Protein AF-A0A9E6AJN6-F1 (afdb_monomer_lite)

Foldseek 3Di:
DDPPDPPQDDDDPDDDPDDPQNPSLVPVLVVLVCLLQQLDDPLQPFLCVLLLVQLQQVCCCPPPVDLDPLVSLLLVLLLLQLLLLLCLQDPHDPSRQLVVLNVVQVVPDDPDQQDKGQQCCARHLPHDCVNHSDNDSNGCCVPPRVSSCVSLQQWDAADPVRNHIHGDPLNVQSSVQLCVQCDCLVVVSSVCSVVSMDGSNNSVVNNCSHSVNDDPPGSNNVSSVCSQCVVDPDRDSSSLSSNLVVVQQVQVCVVVVDRDDPVQSLLQLLVNHPDDRDDDVSNVVSSVSSNVSSVSVLVSVVVVVLVVVLQVVLVPDDVSDDDPVVSVVVSCVVVVFDPPDDPVRRVVVQQPPDDPSNSSVVVVVVVVVCVVVVD

Sequence (375 aa):
MKDFGPGFPEWTELGQDGGLDPLGMQRPIEVIYQSLLPGISTITLRFRYYAFFVWMLEVYAKENGNTDPVAFRRFQRRCETLYALVAARGSTELGVAGIDWAHKQLSGVPENPDTIIDFSVGADPEADLGKRYLRNKGGAFGGIYATQMYEMGLITLGNDENPISVCSDRALPLANAFSKQIGHLAVLFLECVKGGKVSLADLDYLAPMKPSEVIAGSEEHSLLVETLLGRVSSASAPDLLRRSTARMLLQLIAVTNDVPNAEAVKWEWFGAGKHEAPHDPETNDVRDMWALYQACDLMRLAYENILDLSLDVLQAAEMRRMTLGALLSELVNLADAPDGVTWAEFSTGLAETAAPAASARLAVDAMVEARSCGD

Radius of gyration: 25.81 Å; chains: 1; bounding box: 68×45×70 Å

pLDDT: mean 89.08, std 9.76, range [41.31, 98.69]

Secondary structure (DSSP, 8-state):
-----TTS----S---S--S-TTS-HHHHHHHHHHHSTT--TT---TTHHHHHHHHHHHHHHHT----HHHHHHHHHHHHHHHHHHHHSSSPPTT-TTHHHHHHHHHTS-S-TTPEEE-HHHHSTTS-TTT-S-SSTTHHIIIIIHHHHHHTTSEEPP-SS--S-EE-TTTHHHHHHHHHHHTTHHHHHHHHHHHTEEEHHHHHHTGGGSTT---TTSHHHHHHHHHHTT-STT--HHHHHHHHHHHHHHHHHHHHTS---HHHHHHHHHT-SSSPPP--HHHHHHHHHHHHHHHHHHHHHHHHHHHHHHHHHHHHSGGG---HHHHHHHHHHHTTPPTT--HHHHHHHHS-SS-HHHHHHHHHHHHHHHHHHT-

Structure (mmCIF, N/CA/C/O backbone):
data_AF-A0A9E6AJN6-F1
#
_entry.id   AF-A0A9E6AJN6-F1
#
loop_
_atom_site.group_PDB
_atom_site.id
_atom_site.type_symbol
_atom_site.label_atom_id
_atom_site.label_alt_id
_atom_site.label_comp_id
_atom_site.label_asym_id
_atom_site.label_entity_id
_atom_site.label_seq_id
_atom_site.pdbx_PDB_ins_code
_atom_site.Cartn_x
_atom_site.Cartn_y
_atom_site.Cartn_z
_atom_site.occupancy
_atom_site.B_iso_or_equiv
_atom_site.auth_seq_id
_atom_site.auth_comp_id
_atom_site.auth_asym_id
_atom_site.auth_atom_id
_atom_site.pdbx_PDB_model_num
ATOM 1 N N . MET A 1 1 ? 16.009 25.863 -19.111 1.00 47.41 1 MET A N 1
ATOM 2 C CA . MET A 1 1 ? 15.529 24.508 -18.768 1.00 47.41 1 MET A CA 1
ATOM 3 C C . MET A 1 1 ? 14.017 24.611 -18.601 1.00 47.41 1 MET A C 1
ATOM 5 O O . MET A 1 1 ? 13.586 25.629 -18.072 1.00 47.41 1 MET A O 1
ATOM 9 N N . LYS A 1 2 ? 13.211 23.693 -19.153 1.00 41.31 2 LYS A N 1
ATOM 10 C CA . LYS A 1 2 ? 11.755 23.704 -18.909 1.00 41.31 2 LYS A CA 1
ATOM 11 C C . LYS A 1 2 ? 11.532 23.462 -17.415 1.00 41.31 2 LYS A C 1
ATOM 13 O O . LYS A 1 2 ? 12.151 22.558 -16.871 1.00 41.31 2 LYS A O 1
ATOM 18 N N . ASP A 1 3 ? 10.697 24.280 -16.787 1.00 54.03 3 ASP A N 1
ATOM 19 C CA . ASP A 1 3 ? 10.250 24.062 -15.414 1.00 54.03 3 ASP A CA 1
ATOM 20 C C . ASP A 1 3 ? 9.243 22.901 -15.427 1.00 54.03 3 ASP A C 1
ATOM 22 O O . ASP A 1 3 ? 8.181 23.004 -16.046 1.00 54.03 3 ASP A O 1
ATOM 26 N N . PHE A 1 4 ? 9.635 21.764 -14.850 1.00 59.50 4 PHE A N 1
ATOM 27 C CA . PHE A 1 4 ? 8.812 20.552 -14.767 1.00 59.50 4 PHE A CA 1
ATOM 28 C C . PHE A 1 4 ? 7.942 20.524 -13.500 1.00 59.50 4 PHE A C 1
ATOM 30 O O . PHE A 1 4 ? 7.180 19.579 -13.299 1.00 59.50 4 PHE A O 1
ATOM 37 N N . GLY A 1 5 ? 8.010 21.571 -12.672 1.00 61.53 5 GLY A N 1
ATOM 38 C CA . GLY A 1 5 ? 7.350 21.630 -11.378 1.00 61.53 5 GLY A CA 1
ATOM 39 C C . GLY A 1 5 ? 8.144 20.936 -10.262 1.00 61.53 5 GLY A C 1
ATOM 40 O O . GLY A 1 5 ? 9.144 20.256 -10.505 1.00 61.53 5 GLY A O 1
ATOM 41 N N . PRO A 1 6 ? 7.705 21.110 -9.004 1.00 56.66 6 PRO A N 1
ATOM 42 C CA . PRO A 1 6 ? 8.420 20.615 -7.834 1.00 56.66 6 PRO A CA 1
ATOM 43 C C . PRO A 1 6 ? 8.487 19.081 -7.799 1.00 56.66 6 PRO A C 1
ATOM 45 O O . PRO A 1 6 ? 7.484 18.395 -7.996 1.00 56.66 6 PRO A O 1
ATOM 48 N N . GLY A 1 7 ? 9.668 18.545 -7.475 1.00 57.34 7 GLY A N 1
ATOM 49 C CA . GLY A 1 7 ? 9.884 17.112 -7.248 1.00 57.34 7 GLY A CA 1
ATOM 50 C C . GLY A 1 7 ? 10.324 16.311 -8.474 1.00 57.34 7 GLY A C 1
ATOM 51 O O . GLY A 1 7 ? 10.526 15.107 -8.340 1.00 57.34 7 GLY A O 1
ATOM 52 N N . PHE A 1 8 ? 10.502 16.943 -9.638 1.00 67.50 8 PHE A N 1
ATOM 53 C CA . PHE A 1 8 ? 11.291 16.351 -10.718 1.00 67.50 8 PHE A CA 1
ATOM 54 C C . PHE A 1 8 ? 12.788 16.517 -10.423 1.00 67.50 8 PHE A C 1
ATOM 56 O O . PHE A 1 8 ? 13.174 17.497 -9.785 1.00 67.50 8 PHE A O 1
ATOM 63 N N . PRO A 1 9 ? 13.630 15.560 -10.841 1.00 66.69 9 PRO A N 1
ATOM 64 C CA . PRO A 1 9 ? 15.051 15.626 -10.556 1.00 66.69 9 PRO A CA 1
ATOM 65 C C . PRO A 1 9 ? 15.676 16.830 -11.251 1.00 66.69 9 PRO A C 1
ATOM 67 O O . PRO A 1 9 ? 15.524 17.031 -12.457 1.00 66.69 9 PRO A O 1
ATOM 70 N N . GLU A 1 10 ? 16.409 17.607 -10.465 1.00 66.19 10 GLU A N 1
ATOM 71 C CA . GLU A 1 10 ? 17.250 18.687 -10.948 1.00 66.19 10 GLU A CA 1
ATOM 72 C C . GLU A 1 10 ? 18.706 18.262 -10.797 1.00 66.19 10 GLU A C 1
ATOM 74 O O . GLU A 1 10 ? 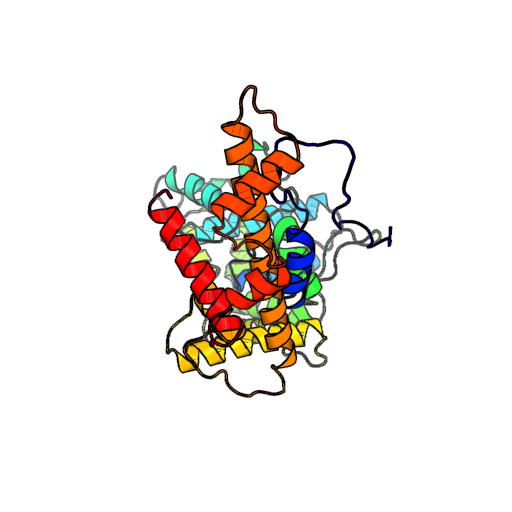19.152 17.867 -9.718 1.00 66.19 10 GLU A O 1
ATOM 79 N N . TRP A 1 11 ? 19.457 18.344 -11.892 1.00 64.69 11 TRP A N 1
ATOM 80 C CA . TRP A 1 11 ? 20.897 18.148 -11.848 1.00 64.69 11 TRP A CA 1
ATOM 81 C C . TRP A 1 11 ? 21.521 19.335 -11.118 1.00 64.69 11 TRP A C 1
ATOM 83 O O . TRP A 1 11 ? 21.415 20.473 -11.576 1.00 64.69 11 TRP A O 1
ATOM 93 N N . THR A 1 12 ? 22.154 19.071 -9.975 1.00 65.06 12 THR A N 1
ATOM 94 C CA . THR A 1 12 ? 22.849 20.098 -9.192 1.00 65.06 12 THR A CA 1
ATOM 95 C C . THR A 1 12 ? 24.361 19.956 -9.340 1.00 65.06 12 THR A C 1
ATOM 97 O O . THR A 1 12 ? 24.867 18.880 -9.648 1.00 65.06 12 THR A O 1
ATOM 100 N N . GLU A 1 13 ? 25.097 21.040 -9.099 1.00 61.94 13 GLU A N 1
ATOM 101 C CA . GLU A 1 13 ? 26.568 21.032 -9.124 1.00 61.94 13 GLU A CA 1
ATOM 102 C C . GLU A 1 13 ? 27.189 20.286 -7.925 1.00 61.94 13 GLU A C 1
ATOM 104 O O . GLU A 1 13 ? 28.393 20.034 -7.906 1.00 61.94 13 GLU A O 1
ATOM 109 N N . LEU A 1 14 ? 26.384 19.935 -6.915 1.00 58.53 14 LEU A N 1
ATOM 110 C CA . LEU A 1 14 ? 26.817 19.227 -5.715 1.00 58.53 14 LEU A CA 1
ATOM 111 C C . LEU A 1 14 ? 26.439 17.745 -5.822 1.00 58.53 14 LEU A C 1
ATOM 113 O O . LEU A 1 14 ? 25.265 17.385 -5.770 1.00 58.53 14 LEU A O 1
ATOM 117 N N . GLY A 1 15 ? 27.448 16.885 -5.947 1.00 58.91 15 GLY A N 1
ATOM 118 C CA . GLY A 1 15 ? 27.273 15.435 -5.882 1.00 58.91 15 GLY A CA 1
ATOM 119 C C . GLY A 1 15 ? 27.111 14.929 -4.445 1.00 58.91 15 GLY A C 1
ATOM 120 O O . GLY A 1 15 ? 27.609 15.539 -3.496 1.00 58.91 15 GLY A O 1
ATOM 121 N N . GLN A 1 16 ? 26.434 13.793 -4.291 1.00 60.66 16 GLN A N 1
ATOM 122 C CA . GLN A 1 16 ? 26.449 12.987 -3.070 1.00 60.66 16 GLN A CA 1
ATOM 123 C C . GLN A 1 16 ? 26.828 11.550 -3.432 1.00 60.66 16 GLN A C 1
ATOM 125 O O . GLN A 1 16 ? 26.335 11.018 -4.423 1.00 60.66 16 GLN A O 1
ATOM 130 N N . ASP A 1 17 ? 27.658 10.911 -2.607 1.00 58.03 17 ASP A N 1
ATOM 131 C CA . ASP A 1 17 ? 28.158 9.542 -2.827 1.00 58.03 17 ASP A CA 1
ATOM 132 C C . ASP A 1 17 ? 27.111 8.460 -2.468 1.00 58.03 17 ASP A C 1
ATOM 134 O O . ASP A 1 17 ? 27.448 7.341 -2.082 1.00 58.03 17 ASP A O 1
ATOM 138 N N . GLY A 1 18 ? 25.821 8.797 -2.533 1.00 60.53 18 GLY A N 1
ATOM 139 C CA . GLY A 1 18 ? 24.717 7.910 -2.186 1.00 60.53 18 GLY A CA 1
ATOM 140 C C . GLY A 1 18 ? 23.362 8.458 -2.629 1.00 60.53 18 GLY A C 1
ATOM 141 O O . GLY A 1 18 ? 23.182 9.659 -2.806 1.00 60.53 18 GLY A O 1
ATOM 142 N N . GLY A 1 19 ? 22.396 7.560 -2.803 1.00 65.12 19 GLY A N 1
ATOM 143 C CA . GLY A 1 19 ? 21.048 7.879 -3.268 1.00 65.12 19 GLY A CA 1
ATOM 144 C C . GLY A 1 19 ? 20.368 6.639 -3.842 1.00 65.12 19 GLY A C 1
ATOM 145 O O . GLY A 1 19 ? 21.045 5.701 -4.247 1.00 65.12 19 GLY A O 1
ATOM 146 N N . LEU A 1 20 ? 19.033 6.615 -3.838 1.00 69.88 20 LEU A N 1
ATOM 147 C CA . LEU A 1 20 ? 18.251 5.509 -4.414 1.00 69.88 20 LEU A CA 1
ATOM 148 C C . LEU A 1 20 ? 17.995 5.676 -5.923 1.00 69.88 20 LEU A C 1
ATOM 150 O O . LEU A 1 20 ? 17.626 4.708 -6.570 1.00 69.88 20 LEU A O 1
ATOM 154 N N . ASP A 1 21 ? 18.200 6.880 -6.468 1.00 80.12 21 ASP A N 1
ATOM 155 C CA . ASP A 1 21 ? 17.922 7.230 -7.869 1.00 80.12 21 ASP A CA 1
ATOM 156 C C . ASP A 1 21 ? 19.064 8.102 -8.436 1.00 80.12 21 ASP A C 1
ATOM 158 O O . ASP A 1 21 ? 18.909 9.319 -8.568 1.00 80.12 21 ASP A O 1
ATOM 162 N N . PRO A 1 22 ? 20.249 7.518 -8.708 1.00 78.50 22 PRO A N 1
ATOM 163 C CA . PRO A 1 22 ? 21.450 8.269 -9.097 1.00 78.50 22 PRO A CA 1
ATOM 164 C C . PRO A 1 22 ? 21.305 9.006 -10.437 1.00 78.50 22 PRO A C 1
ATOM 166 O O . PRO A 1 22 ? 22.063 9.934 -10.712 1.00 78.50 22 PRO A O 1
ATOM 169 N N . LEU A 1 23 ? 20.334 8.608 -11.264 1.00 84.88 23 LEU A N 1
ATOM 170 C CA . LEU A 1 23 ? 20.065 9.198 -12.575 1.00 84.88 23 LEU A CA 1
ATOM 171 C C . LEU A 1 23 ? 18.807 10.075 -12.610 1.00 84.88 23 LEU A C 1
ATOM 173 O O . LEU A 1 23 ? 18.502 10.658 -13.652 1.00 84.88 23 LEU A O 1
ATOM 177 N N . GLY A 1 24 ? 18.056 10.168 -11.509 1.00 84.19 24 GLY A N 1
ATOM 178 C CA . GLY A 1 24 ? 16.786 10.894 -11.488 1.00 84.19 24 GLY A CA 1
ATOM 179 C C . GLY A 1 24 ? 15.724 10.284 -12.417 1.00 84.19 24 GLY A C 1
ATOM 180 O O . GLY A 1 24 ? 14.886 10.992 -12.974 1.00 84.19 24 GLY A O 1
ATOM 181 N N . MET A 1 25 ? 15.773 8.981 -12.675 1.00 87.88 25 MET A N 1
ATOM 182 C CA . MET A 1 25 ? 14.863 8.323 -13.615 1.00 87.88 25 MET A CA 1
ATOM 183 C C . MET A 1 25 ? 13.674 7.673 -12.917 1.00 87.88 25 MET A C 1
ATOM 185 O O . MET A 1 25 ? 12.637 7.464 -13.548 1.00 87.88 25 MET A O 1
ATOM 189 N N . GLN A 1 26 ? 13.786 7.376 -11.622 1.00 86.50 26 GLN A N 1
ATOM 190 C CA . GLN A 1 26 ? 12.749 6.672 -10.881 1.00 86.50 26 GLN A CA 1
ATOM 191 C C . GLN A 1 26 ? 11.489 7.530 -10.754 1.00 86.50 26 GLN A C 1
ATOM 193 O O . GLN A 1 26 ? 10.394 7.061 -11.056 1.00 86.50 26 GLN A O 1
ATOM 198 N N . ARG A 1 27 ? 11.607 8.807 -10.375 1.00 84.25 27 ARG A N 1
ATOM 199 C CA . ARG A 1 27 ? 10.424 9.624 -10.054 1.00 84.25 27 ARG A CA 1
ATOM 200 C C . ARG A 1 27 ? 9.410 9.769 -11.206 1.00 84.25 27 ARG A C 1
ATOM 202 O O . ARG A 1 27 ? 8.220 9.570 -10.946 1.00 84.25 27 ARG A O 1
ATOM 209 N N . PRO A 1 28 ? 9.807 10.064 -12.461 1.00 85.38 28 PRO A N 1
ATOM 210 C CA . PRO A 1 28 ? 8.874 10.069 -13.591 1.00 85.38 28 PRO A CA 1
ATOM 211 C C . PRO A 1 28 ? 8.174 8.719 -13.809 1.00 85.38 28 PRO A C 1
ATOM 213 O O . PRO A 1 28 ? 6.985 8.691 -14.118 1.00 85.38 28 PRO A O 1
ATOM 216 N N . ILE A 1 29 ? 8.881 7.604 -13.598 1.00 90.06 29 ILE A N 1
ATOM 217 C CA . ILE A 1 29 ? 8.326 6.243 -13.695 1.00 90.06 29 ILE A CA 1
ATOM 218 C C . ILE A 1 29 ? 7.296 6.007 -12.588 1.00 90.06 29 ILE A C 1
ATOM 220 O O . ILE A 1 29 ? 6.235 5.426 -12.830 1.00 90.06 29 ILE A O 1
ATOM 224 N N . GLU A 1 30 ? 7.575 6.496 -11.377 1.00 86.56 30 GLU A N 1
ATOM 225 C CA . GLU A 1 30 ? 6.653 6.370 -10.253 1.00 86.56 30 GLU A CA 1
ATOM 226 C C . GLU A 1 30 ? 5.323 7.080 -10.498 1.00 86.56 30 GLU A C 1
ATOM 228 O O . GLU A 1 30 ? 4.267 6.548 -10.158 1.00 86.56 30 GLU A O 1
ATOM 233 N N . VAL A 1 31 ? 5.365 8.257 -11.126 1.00 86.75 31 VAL A N 1
ATOM 234 C CA . VAL A 1 31 ? 4.159 9.017 -11.483 1.00 86.75 31 VAL A CA 1
ATOM 235 C C . VAL A 1 31 ? 3.246 8.202 -12.405 1.00 86.75 31 VAL A C 1
ATOM 237 O O . VAL A 1 31 ? 2.027 8.235 -12.232 1.00 86.75 31 VAL A O 1
ATOM 240 N N . ILE A 1 32 ? 3.813 7.422 -13.335 1.00 89.38 32 ILE A N 1
ATOM 241 C CA . ILE A 1 32 ? 3.025 6.579 -14.243 1.00 89.38 32 ILE A CA 1
ATOM 242 C C . ILE A 1 32 ? 2.273 5.505 -13.450 1.00 89.38 32 ILE A C 1
ATOM 244 O O . ILE A 1 32 ? 1.046 5.446 -13.541 1.00 89.38 32 ILE A O 1
ATOM 248 N N . TYR A 1 33 ? 2.948 4.690 -12.627 1.00 86.31 33 TYR A N 1
ATOM 249 C CA . TYR A 1 33 ? 2.236 3.625 -11.903 1.00 86.31 33 TYR A CA 1
ATOM 250 C C . TYR A 1 33 ? 1.258 4.186 -10.858 1.00 86.31 33 TYR A C 1
ATOM 252 O O . TYR A 1 33 ? 0.178 3.623 -10.673 1.00 86.31 33 TYR A O 1
ATOM 260 N N . GLN A 1 34 ? 1.594 5.304 -10.198 1.00 86.31 34 GLN A N 1
ATOM 261 C CA . GLN A 1 34 ? 0.704 5.952 -9.224 1.00 86.31 34 GLN A CA 1
ATOM 262 C C . GLN A 1 34 ? -0.592 6.432 -9.884 1.00 86.31 34 GLN A C 1
ATOM 264 O O . GLN A 1 34 ? -1.651 6.369 -9.264 1.00 86.31 34 GLN A O 1
ATOM 269 N N . SER A 1 35 ? -0.532 6.843 -11.156 1.00 88.19 35 SER A N 1
ATOM 270 C CA . SER A 1 35 ? -1.724 7.206 -11.929 1.00 88.19 35 SER A CA 1
ATOM 271 C C . SER A 1 35 ? -2.601 6.004 -12.306 1.00 88.19 35 SER A C 1
ATOM 273 O O . SER A 1 35 ? -3.808 6.161 -12.464 1.00 88.19 35 SER A O 1
ATOM 275 N N . LEU A 1 36 ? -2.021 4.803 -12.421 1.00 90.19 36 LEU A N 1
ATOM 276 C CA . LEU A 1 36 ? -2.713 3.582 -12.859 1.00 90.19 36 LEU A CA 1
ATOM 277 C C . LEU A 1 36 ? -3.467 2.867 -11.737 1.00 90.19 36 LEU A C 1
ATOM 279 O O . LEU A 1 36 ? -4.508 2.247 -11.975 1.00 90.19 36 LEU A O 1
ATOM 283 N N . LEU A 1 37 ? -2.948 2.956 -10.514 1.00 88.81 37 LEU A N 1
ATOM 284 C CA . LEU A 1 37 ? -3.531 2.350 -9.316 1.00 88.81 37 LEU A CA 1
ATOM 285 C C . LEU A 1 37 ? -3.744 3.388 -8.202 1.00 88.81 37 LEU A C 1
ATOM 287 O O . LEU A 1 37 ? -3.262 3.201 -7.084 1.00 88.81 37 LEU A O 1
ATOM 291 N N . PRO A 1 38 ? -4.484 4.479 -8.468 1.00 86.88 38 PRO A N 1
ATOM 292 C CA . PRO A 1 38 ? -4.725 5.509 -7.471 1.00 86.88 38 PRO A CA 1
ATOM 293 C C . PRO A 1 38 ? -5.439 4.905 -6.264 1.00 86.88 38 PRO A C 1
ATOM 295 O O . PRO A 1 38 ? -6.429 4.176 -6.389 1.00 86.88 38 PRO A O 1
ATOM 298 N N . GLY A 1 39 ? -4.901 5.187 -5.081 1.00 88.62 39 GLY A N 1
ATOM 299 C CA . GLY A 1 39 ? -5.404 4.629 -3.837 1.00 88.62 39 GLY A CA 1
ATOM 300 C C . GLY A 1 39 ? -4.832 3.275 -3.441 1.00 88.62 39 GLY A C 1
ATOM 301 O O . GLY A 1 39 ? -5.248 2.742 -2.416 1.00 88.62 39 GLY A O 1
ATOM 302 N N . ILE A 1 40 ? -3.901 2.707 -4.207 1.00 89.88 40 ILE A N 1
ATOM 303 C CA . ILE A 1 40 ? -3.171 1.488 -3.852 1.00 89.88 40 ILE A CA 1
ATOM 304 C C . ILE A 1 40 ? -1.678 1.771 -3.999 1.00 89.88 40 ILE A C 1
ATOM 306 O O . ILE A 1 40 ? -1.209 2.250 -5.025 1.00 89.88 40 ILE A O 1
ATOM 310 N N . SER A 1 41 ? -0.909 1.440 -2.968 1.00 86.69 41 SER A N 1
ATOM 311 C CA . SER A 1 41 ? 0.548 1.556 -2.970 1.00 86.69 41 SER A CA 1
ATOM 312 C C . SER A 1 41 ? 1.206 0.225 -2.617 1.00 86.69 41 SER A C 1
ATOM 314 O O . SER A 1 41 ? 0.555 -0.720 -2.169 1.00 86.69 41 SER A O 1
ATOM 316 N N . THR A 1 42 ? 2.529 0.168 -2.743 1.00 83.81 42 THR A N 1
ATOM 317 C CA . THR A 1 42 ? 3.338 -1.002 -2.366 1.00 83.81 42 THR A CA 1
ATOM 318 C C . THR A 1 42 ? 3.281 -1.337 -0.872 1.00 83.81 42 THR A C 1
ATOM 320 O O . THR A 1 42 ? 3.689 -2.424 -0.474 1.00 83.81 42 THR A O 1
ATOM 323 N N . ILE A 1 43 ? 2.763 -0.429 -0.039 1.00 85.25 43 ILE A N 1
ATOM 324 C CA . ILE A 1 43 ? 2.691 -0.571 1.421 1.00 85.25 43 ILE A CA 1
ATOM 325 C C . ILE A 1 43 ? 1.251 -0.627 1.967 1.00 85.25 43 ILE A C 1
ATOM 327 O O . ILE A 1 43 ? 1.056 -0.815 3.169 1.00 85.25 43 ILE A O 1
ATOM 331 N N . THR A 1 44 ? 0.222 -0.555 1.112 1.00 88.31 44 THR A N 1
ATOM 332 C CA . THR A 1 44 ? -1.187 -0.806 1.487 1.00 88.31 44 THR A CA 1
ATOM 333 C C . THR A 1 44 ? -1.526 -2.293 1.361 1.00 88.31 44 THR A C 1
ATOM 335 O O . THR A 1 44 ? -2.272 -2.713 0.480 1.00 88.31 44 THR A O 1
ATOM 338 N N . LEU A 1 45 ? -0.929 -3.114 2.226 1.00 89.19 45 LEU A N 1
ATOM 339 C CA . LEU A 1 45 ? -0.893 -4.574 2.064 1.00 89.19 45 LEU A CA 1
ATOM 340 C C . LEU A 1 45 ? -2.170 -5.319 2.486 1.00 89.19 45 LEU A C 1
ATOM 342 O O . LEU A 1 45 ? -2.293 -6.511 2.209 1.00 89.19 45 LEU A O 1
ATOM 346 N N . ARG A 1 46 ? -3.116 -4.668 3.178 1.00 92.50 46 ARG A N 1
ATOM 347 C CA . ARG A 1 46 ? -4.348 -5.326 3.644 1.00 92.50 46 ARG A CA 1
ATOM 348 C C . ARG A 1 46 ? -5.578 -4.547 3.230 1.00 92.50 46 ARG A C 1
ATOM 350 O O . ARG A 1 46 ? -5.806 -3.423 3.658 1.00 92.50 46 ARG A O 1
ATOM 357 N N . PHE A 1 47 ? -6.420 -5.205 2.450 1.00 90.62 47 PHE A N 1
ATOM 358 C CA . PHE A 1 47 ? -7.597 -4.583 1.870 1.00 90.62 47 PHE A CA 1
ATOM 359 C C . PHE A 1 47 ? -8.680 -4.229 2.904 1.00 90.62 47 PHE A C 1
ATOM 361 O O . PHE A 1 47 ? -9.355 -3.211 2.785 1.00 90.62 47 PHE A O 1
ATOM 368 N N . ARG A 1 48 ? -8.790 -4.997 3.992 1.00 96.50 48 ARG A N 1
ATOM 369 C CA . ARG A 1 48 ? -9.742 -4.699 5.071 1.00 96.50 48 ARG A CA 1
ATOM 370 C C . ARG A 1 48 ? -9.437 -3.389 5.817 1.00 96.50 48 ARG A C 1
ATOM 372 O O . ARG A 1 48 ? -10.336 -2.828 6.438 1.00 96.50 48 ARG A O 1
ATOM 379 N N . TYR A 1 49 ? -8.218 -2.841 5.709 1.00 96.44 49 TYR A N 1
ATOM 380 C CA . TYR A 1 49 ? -7.896 -1.540 6.312 1.00 96.44 49 TYR A CA 1
ATOM 381 C C . TYR A 1 49 ? -8.746 -0.399 5.761 1.00 96.44 49 TYR A C 1
ATOM 383 O O . TYR A 1 49 ? -9.064 0.516 6.516 1.00 96.44 49 TYR A O 1
ATOM 391 N N . TYR A 1 50 ? -9.155 -0.450 4.488 1.00 96.81 50 TYR A N 1
ATOM 392 C CA . TYR A 1 50 ? -10.041 0.577 3.939 1.00 96.81 50 TYR A CA 1
ATOM 393 C C . TYR A 1 50 ? -11.374 0.615 4.692 1.00 96.81 50 TYR A C 1
ATOM 395 O O . TYR A 1 50 ? -11.871 1.704 4.946 1.00 96.81 50 TYR A O 1
ATOM 403 N N . ALA A 1 51 ? -11.903 -0.540 5.115 1.00 98.00 51 ALA A N 1
ATOM 404 C CA . ALA A 1 51 ? -13.108 -0.631 5.939 1.00 98.00 51 ALA A CA 1
ATOM 405 C C . ALA A 1 51 ? -12.848 -0.223 7.399 1.00 98.00 51 ALA A C 1
ATOM 407 O O . ALA A 1 51 ? -13.588 0.582 7.964 1.00 98.00 51 ALA A O 1
ATOM 408 N N . PHE A 1 52 ? -11.759 -0.721 7.992 1.00 98.38 52 PHE A N 1
ATOM 409 C CA . PHE A 1 52 ? -11.387 -0.403 9.371 1.00 98.38 52 PHE A CA 1
ATOM 410 C C . PHE A 1 52 ? -11.158 1.098 9.589 1.00 98.38 52 PHE A C 1
ATOM 412 O O . PHE A 1 52 ? -11.668 1.658 10.556 1.00 98.38 52 PHE A O 1
ATOM 419 N N . PHE A 1 53 ? -10.422 1.773 8.699 1.00 98.31 53 PHE A N 1
ATOM 420 C CA . PHE A 1 53 ? -10.123 3.195 8.869 1.00 98.31 53 PHE A CA 1
ATOM 421 C C . PHE A 1 53 ? -11.352 4.079 8.671 1.00 98.31 53 PHE A C 1
ATOM 423 O O . PHE A 1 53 ? -11.525 5.013 9.448 1.00 98.31 53 PHE A O 1
ATOM 430 N N . VAL A 1 54 ? -12.235 3.789 7.704 1.00 98.38 54 VAL A N 1
ATOM 431 C CA . VAL A 1 54 ? -13.485 4.564 7.585 1.00 98.38 54 VAL A CA 1
ATOM 432 C C . VAL A 1 54 ? -14.394 4.338 8.792 1.00 98.38 54 VAL A C 1
ATOM 434 O O . VAL A 1 54 ? -14.967 5.291 9.304 1.00 98.38 54 VAL A O 1
ATOM 437 N N . TRP A 1 55 ? -14.464 3.112 9.321 1.00 98.50 55 TRP A N 1
ATOM 438 C CA . TRP A 1 55 ? -15.188 2.836 10.561 1.00 98.50 55 TRP A CA 1
ATOM 439 C C . TRP A 1 55 ? -14.594 3.592 11.759 1.00 98.50 55 TRP A C 1
ATOM 441 O O . TRP A 1 55 ? -15.327 4.239 12.500 1.00 98.50 55 TRP A O 1
ATOM 451 N N . MET A 1 56 ? -13.268 3.573 11.918 1.00 98.00 56 MET A N 1
ATOM 452 C CA . MET A 1 56 ? -12.560 4.291 12.981 1.00 98.00 56 MET A CA 1
ATOM 453 C C . MET A 1 56 ? -12.842 5.801 12.933 1.00 98.00 56 MET A C 1
ATOM 455 O O . MET A 1 56 ? -13.123 6.403 13.970 1.00 98.00 56 MET A O 1
ATOM 459 N N . LEU A 1 57 ? -12.763 6.414 11.747 1.00 97.75 57 LEU A N 1
ATOM 460 C CA . LEU A 1 57 ? -13.057 7.838 11.559 1.00 97.75 57 LEU A CA 1
ATOM 461 C C . LEU A 1 57 ? -14.517 8.158 11.898 1.00 97.75 57 LEU A C 1
ATOM 463 O O . LEU A 1 57 ? -14.783 9.124 12.611 1.00 97.75 57 LEU A O 1
ATOM 467 N N . GLU A 1 58 ? -15.448 7.325 11.434 1.00 97.25 58 GLU A N 1
ATOM 468 C CA . GLU A 1 58 ? -16.882 7.508 11.656 1.00 97.25 58 GLU A CA 1
ATOM 469 C C . GLU A 1 58 ? -17.269 7.379 13.136 1.00 97.25 58 GLU A C 1
ATOM 471 O O . GLU A 1 58 ? -18.058 8.174 13.650 1.00 97.25 58 GLU A O 1
ATOM 476 N N . VAL A 1 59 ? -16.687 6.411 13.852 1.00 95.56 59 VAL A N 1
ATOM 477 C CA . VAL A 1 59 ? -16.876 6.271 15.304 1.00 95.56 59 VAL A CA 1
ATOM 478 C C . VAL A 1 59 ? -16.352 7.506 16.031 1.00 95.56 59 VAL A C 1
ATOM 480 O O . VAL A 1 59 ? -17.061 8.068 16.863 1.00 95.56 59 VAL A O 1
ATOM 483 N N . TYR A 1 60 ? -15.149 7.977 15.693 1.00 95.44 60 TYR A N 1
ATOM 484 C CA . TYR A 1 60 ? -14.577 9.161 16.334 1.00 95.44 60 TYR A CA 1
ATOM 485 C C . TYR A 1 60 ? -15.435 10.414 16.116 1.00 95.44 60 TYR A C 1
ATOM 487 O O . TYR A 1 60 ? -15.684 11.176 17.056 1.00 95.44 60 TYR A O 1
ATOM 495 N N . ALA A 1 61 ? -15.926 10.608 14.889 1.00 93.31 61 ALA A N 1
ATOM 496 C CA . ALA A 1 61 ? -16.803 11.720 14.544 1.00 93.31 61 ALA A CA 1
ATOM 497 C C . ALA A 1 61 ? -18.115 11.693 15.351 1.00 93.31 61 ALA A C 1
ATOM 499 O O . ALA A 1 61 ? -18.561 12.741 15.816 1.00 93.31 61 ALA A O 1
ATOM 500 N N . LYS A 1 62 ? -18.700 10.506 15.565 1.00 89.75 62 LYS A N 1
ATOM 501 C CA . LYS A 1 62 ? -19.956 10.326 16.315 1.00 89.75 62 LYS A CA 1
ATOM 502 C C . LYS A 1 62 ? -19.799 10.406 17.834 1.00 89.75 62 LYS A C 1
ATOM 504 O O . LYS A 1 62 ? -20.650 10.999 18.490 1.00 89.75 62 LYS A O 1
ATOM 509 N N . GLU A 1 63 ? -18.765 9.784 18.400 1.00 83.50 63 GLU A N 1
ATOM 510 C CA . GLU A 1 63 ? -18.621 9.634 19.857 1.00 83.50 63 GLU A CA 1
ATOM 511 C C . GLU A 1 63 ? -17.888 10.803 20.518 1.00 83.50 63 GLU A C 1
ATOM 513 O O . GLU A 1 63 ? -18.231 11.201 21.632 1.00 83.50 63 GLU A O 1
ATOM 518 N N . ASN A 1 64 ? -16.878 11.361 19.847 1.00 73.88 64 ASN A N 1
ATOM 519 C CA . ASN A 1 64 ? -16.057 12.425 20.411 1.00 73.88 64 ASN A CA 1
ATOM 520 C C . ASN A 1 64 ? -16.430 13.794 19.849 1.00 73.88 64 ASN A C 1
ATOM 522 O O . ASN A 1 64 ? -16.409 14.765 20.606 1.00 73.88 64 ASN A O 1
ATOM 526 N N . GLY A 1 65 ? -16.681 13.889 18.534 1.00 71.06 65 GLY A N 1
ATOM 527 C CA . GLY A 1 65 ? -16.922 15.157 17.825 1.00 71.06 65 GLY A CA 1
ATOM 528 C C . GLY A 1 65 ? -15.811 16.205 18.005 1.00 71.06 65 GLY A C 1
ATOM 529 O O . GLY A 1 65 ? -15.989 17.371 17.665 1.00 71.06 65 GLY A O 1
ATOM 530 N N . ASN A 1 66 ? -14.677 15.805 18.588 1.00 83.38 66 ASN A N 1
ATOM 531 C CA . ASN A 1 66 ? -13.588 16.681 18.982 1.00 83.38 66 ASN A CA 1
ATOM 532 C C . ASN A 1 66 ? -12.629 16.829 17.805 1.00 83.38 66 ASN A C 1
ATOM 534 O O . ASN A 1 66 ? -12.082 15.841 17.329 1.00 83.38 66 ASN A O 1
ATOM 538 N N . THR A 1 67 ? -12.391 18.055 17.361 1.00 87.94 67 THR A N 1
ATOM 539 C CA . THR A 1 67 ? -11.474 18.344 16.256 1.00 87.94 67 THR A CA 1
ATOM 540 C C . THR A 1 67 ? -10.023 18.536 16.711 1.00 87.94 67 THR A C 1
ATOM 542 O O . THR A 1 67 ? -9.173 18.859 15.889 1.00 87.94 67 THR A O 1
ATOM 545 N N . ASP A 1 68 ? -9.698 18.311 17.992 1.00 91.44 68 ASP A N 1
ATOM 546 C CA . ASP A 1 68 ? -8.323 18.347 18.504 1.00 91.44 68 ASP A CA 1
ATOM 547 C C . ASP A 1 68 ? -7.448 17.240 17.872 1.00 91.44 68 ASP A C 1
ATOM 549 O O . ASP A 1 68 ? -7.640 16.046 18.150 1.00 91.44 68 ASP A O 1
ATOM 553 N N . PRO A 1 69 ? -6.402 17.603 17.100 1.00 91.06 69 PRO A N 1
ATOM 554 C CA . PRO A 1 69 ? -5.498 16.638 16.483 1.00 91.06 69 PRO A CA 1
ATOM 555 C C . PRO A 1 69 ? -4.756 15.748 17.483 1.00 91.06 69 PRO A C 1
ATOM 557 O O . PRO A 1 69 ? -4.350 14.640 17.129 1.00 91.06 69 PRO A O 1
ATOM 560 N N . VAL A 1 70 ? -4.504 16.215 18.711 1.00 91.88 70 VAL A N 1
ATOM 561 C CA . VAL A 1 70 ? -3.809 15.417 19.734 1.00 91.88 70 VAL A CA 1
ATOM 562 C C . VAL A 1 70 ? -4.727 14.313 20.250 1.00 91.88 70 VAL A C 1
ATOM 564 O O . VAL A 1 70 ? -4.311 13.149 20.292 1.00 91.88 70 VAL A O 1
ATOM 567 N N . ALA A 1 71 ? -5.971 14.654 20.595 1.00 93.12 71 ALA A N 1
ATOM 568 C CA . ALA A 1 71 ? -6.988 13.688 20.990 1.00 93.12 71 ALA A CA 1
ATOM 569 C C . ALA A 1 71 ? -7.251 12.654 19.886 1.00 93.12 71 ALA A C 1
ATOM 571 O O . ALA A 1 71 ? -7.249 11.452 20.169 1.00 93.12 71 ALA A O 1
ATOM 572 N N . PHE A 1 72 ? -7.398 13.098 18.632 1.00 94.44 72 PHE A N 1
ATOM 573 C CA . PHE A 1 72 ? -7.598 12.201 17.493 1.00 94.44 72 PHE A CA 1
ATOM 574 C C . PHE A 1 72 ? -6.422 11.243 17.311 1.00 94.44 72 PHE A C 1
ATOM 576 O O . PHE A 1 72 ? -6.622 10.031 17.263 1.00 94.44 72 PHE A O 1
ATOM 583 N N . ARG A 1 73 ? -5.181 11.752 17.301 1.00 93.88 73 ARG A N 1
ATOM 584 C CA . ARG A 1 73 ? -3.986 10.899 17.181 1.00 93.88 73 ARG A CA 1
ATOM 585 C C . ARG A 1 73 ? -3.897 9.866 18.296 1.00 93.88 73 ARG A C 1
ATOM 587 O O . ARG A 1 73 ? -3.487 8.741 18.039 1.00 93.88 73 ARG A O 1
ATOM 594 N N . ARG A 1 74 ? -4.262 10.212 19.534 1.00 95.19 74 ARG A N 1
ATOM 595 C CA . ARG A 1 74 ? -4.276 9.233 20.630 1.00 95.19 74 ARG A CA 1
ATOM 596 C C . ARG A 1 74 ? -5.278 8.113 20.356 1.00 95.19 74 ARG A C 1
ATOM 598 O O . ARG A 1 74 ? -4.909 6.949 20.469 1.00 95.19 74 ARG A O 1
ATOM 605 N N . PHE A 1 75 ? -6.506 8.459 19.977 1.00 96.44 75 PHE A N 1
ATOM 606 C CA . PHE A 1 75 ? -7.537 7.483 19.623 1.00 96.44 75 PHE A CA 1
ATOM 607 C C . PHE A 1 75 ? -7.095 6.594 18.451 1.00 96.44 75 PHE A C 1
ATOM 609 O O . PHE A 1 75 ? -7.008 5.378 18.599 1.00 96.44 75 PHE A O 1
ATOM 616 N N . GLN A 1 76 ? -6.710 7.203 17.329 1.00 96.69 76 GLN A N 1
ATOM 617 C CA . GLN A 1 76 ? -6.302 6.513 16.106 1.00 96.69 76 GLN A CA 1
ATOM 618 C C . GLN A 1 76 ? -5.125 5.556 16.343 1.00 96.69 76 GLN A C 1
ATOM 620 O O . GLN A 1 76 ? -5.185 4.390 15.956 1.00 96.69 76 GLN A O 1
ATOM 625 N N . ARG A 1 77 ? -4.075 5.997 17.046 1.00 97.00 77 ARG A N 1
ATOM 626 C CA . ARG A 1 77 ? -2.915 5.142 17.346 1.00 97.00 77 ARG A CA 1
ATOM 627 C C . ARG A 1 77 ? -3.258 3.971 18.259 1.00 97.00 77 ARG A C 1
ATOM 629 O O . ARG A 1 77 ? -2.674 2.897 18.114 1.00 97.00 77 ARG A O 1
ATOM 636 N N . ARG A 1 78 ? -4.194 4.152 19.193 1.00 97.75 78 ARG A N 1
ATOM 637 C CA . ARG A 1 78 ? -4.678 3.067 20.054 1.00 97.75 78 ARG A CA 1
ATOM 638 C C . ARG A 1 78 ? -5.513 2.061 19.272 1.00 97.75 78 ARG A C 1
ATOM 640 O O . ARG A 1 78 ? -5.291 0.868 19.451 1.00 97.75 78 ARG A O 1
ATOM 647 N N . CYS A 1 79 ? -6.379 2.522 18.369 1.00 98.12 79 CYS A N 1
ATOM 648 C CA . CYS A 1 79 ? -7.102 1.655 17.438 1.00 98.12 79 CYS A CA 1
ATOM 649 C C . CYS A 1 79 ? -6.129 0.813 16.602 1.00 98.12 79 CYS A C 1
ATOM 651 O O . CYS A 1 79 ? -6.257 -0.405 16.561 1.00 98.12 79 CYS A O 1
ATOM 653 N N . GLU A 1 80 ? -5.113 1.430 15.993 1.00 97.94 80 GLU A N 1
ATOM 654 C CA . GLU A 1 80 ? -4.110 0.706 15.198 1.00 97.94 80 GLU A CA 1
ATOM 655 C C . GLU A 1 80 ? -3.314 -0.309 16.016 1.00 97.94 80 GLU A C 1
ATOM 657 O O . GLU A 1 80 ? -3.130 -1.444 15.582 1.00 97.94 80 GLU A O 1
ATOM 662 N N . THR A 1 81 ? -2.860 0.082 17.207 1.00 98.12 81 THR A N 1
ATOM 663 C CA . THR A 1 81 ? -2.083 -0.806 18.079 1.00 98.12 81 THR A CA 1
ATOM 664 C C . THR A 1 81 ? -2.909 -2.007 18.537 1.00 98.12 81 THR A C 1
ATOM 666 O O . THR A 1 81 ? -2.415 -3.133 18.508 1.00 98.12 81 THR A O 1
ATOM 669 N N . LEU A 1 82 ? -4.173 -1.792 18.921 1.00 98.69 82 LEU A N 1
ATOM 670 C CA . LEU A 1 82 ? -5.073 -2.884 19.287 1.00 98.69 82 LEU A CA 1
ATOM 671 C C . LEU A 1 82 ? -5.358 -3.792 18.085 1.00 98.69 82 LEU A C 1
ATOM 673 O O . LEU A 1 82 ? -5.296 -5.010 18.217 1.00 98.69 82 LEU A O 1
ATOM 677 N N . TYR A 1 83 ? -5.586 -3.217 16.902 1.00 98.31 83 TYR A N 1
ATOM 678 C CA . TYR A 1 83 ? -5.777 -3.980 15.668 1.00 98.31 83 TYR A CA 1
ATOM 679 C C . TYR A 1 83 ? -4.558 -4.861 15.341 1.00 98.31 83 TYR A C 1
ATOM 681 O O . TYR A 1 83 ? -4.711 -6.024 14.973 1.00 98.31 83 TYR A O 1
ATOM 689 N N . ALA A 1 84 ? -3.342 -4.348 15.559 1.00 98.06 84 ALA A N 1
ATOM 690 C CA . ALA A 1 84 ? -2.107 -5.114 15.410 1.00 98.06 84 ALA A CA 1
ATOM 691 C C . ALA A 1 84 ? -1.970 -6.244 16.446 1.00 98.06 84 ALA A C 1
ATOM 693 O O . ALA A 1 84 ? -1.530 -7.334 16.091 1.00 98.06 84 ALA A O 1
ATOM 694 N N . LEU A 1 85 ? -2.371 -6.023 17.704 1.00 98.50 85 LEU A N 1
ATOM 695 C CA . LEU A 1 85 ? -2.395 -7.072 18.736 1.00 98.50 85 LEU A CA 1
ATOM 696 C C . LEU A 1 85 ? -3.384 -8.188 18.395 1.00 98.50 85 LEU A C 1
ATOM 698 O O . LEU A 1 85 ? -3.028 -9.360 18.497 1.00 98.50 85 LEU A O 1
ATOM 702 N N . VAL A 1 86 ? -4.583 -7.834 17.925 1.00 98.25 86 VAL A N 1
ATOM 703 C CA . VAL A 1 86 ? -5.581 -8.805 17.449 1.00 98.25 86 VAL A CA 1
ATOM 704 C C . VAL A 1 86 ? -5.015 -9.623 16.286 1.00 98.25 86 VAL A C 1
ATOM 706 O O . VAL A 1 86 ? -5.117 -10.846 16.287 1.00 98.25 86 VAL A O 1
ATOM 709 N N . ALA A 1 87 ? -4.350 -8.976 15.326 1.00 97.81 87 ALA A N 1
ATOM 710 C CA . ALA A 1 87 ? -3.722 -9.642 14.185 1.00 97.81 87 ALA A CA 1
ATOM 711 C C . ALA A 1 87 ? -2.489 -10.492 14.548 1.00 97.81 87 ALA A C 1
ATOM 713 O O . ALA A 1 87 ? -2.174 -11.449 13.841 1.00 97.81 87 ALA A O 1
ATOM 714 N N . ALA A 1 88 ? -1.787 -10.164 15.635 1.00 97.25 88 ALA A N 1
ATOM 715 C CA . ALA A 1 88 ? -0.648 -10.937 16.123 1.00 97.25 88 ALA A CA 1
ATOM 716 C C . ALA A 1 88 ? -1.064 -12.159 16.957 1.00 97.25 88 ALA A C 1
ATOM 718 O O . ALA A 1 88 ? -0.290 -13.112 17.054 1.00 97.25 88 ALA A O 1
ATOM 719 N N . ARG A 1 89 ? -2.267 -12.143 17.551 1.00 96.06 89 ARG A N 1
ATOM 720 C CA . ARG A 1 89 ? -2.775 -13.201 18.431 1.00 96.06 89 ARG A CA 1
ATOM 721 C C . ARG A 1 89 ? -3.064 -14.497 17.662 1.00 96.06 89 ARG A C 1
ATOM 723 O O . ARG A 1 89 ? -3.819 -14.510 16.686 1.00 96.06 89 ARG A O 1
ATOM 730 N N . GLY A 1 90 ? -2.499 -15.611 18.131 1.00 89.00 90 GLY A N 1
ATOM 731 C CA . GLY A 1 90 ? -2.587 -16.914 17.466 1.00 89.00 90 GLY A CA 1
ATOM 732 C C . GLY A 1 90 ? -1.613 -17.009 16.288 1.00 89.00 90 GLY A C 1
ATOM 733 O O . GLY A 1 90 ? -0.409 -16.860 16.472 1.00 89.00 90 GLY A O 1
ATOM 734 N N . SER A 1 91 ? -2.119 -17.258 15.075 1.00 87.38 91 SER A N 1
ATOM 735 C CA . SER A 1 91 ? -1.300 -17.159 13.859 1.00 87.38 91 SER A CA 1
ATOM 736 C C . SER A 1 91 ? -1.139 -15.690 13.467 1.00 87.38 91 SER A C 1
ATOM 738 O O . SER A 1 91 ? -2.120 -15.027 13.127 1.00 87.38 91 SER A O 1
ATOM 740 N N . THR A 1 92 ? 0.091 -15.184 13.564 1.00 90.62 92 THR A N 1
ATOM 741 C CA . THR A 1 92 ? 0.427 -13.787 13.274 1.00 90.62 92 THR A CA 1
ATOM 742 C C . THR A 1 92 ? 0.233 -13.462 11.794 1.00 90.62 92 THR A C 1
ATOM 744 O O . THR A 1 92 ? 0.862 -14.064 10.923 1.00 90.62 92 THR A O 1
ATOM 747 N N . GLU A 1 93 ? -0.598 -12.462 11.505 1.00 93.56 93 GLU A N 1
ATOM 748 C CA . GLU A 1 93 ? -0.807 -11.982 10.140 1.00 93.56 93 GLU A CA 1
ATOM 749 C C . GLU A 1 93 ? 0.300 -11.039 9.658 1.00 93.56 93 GLU A C 1
ATOM 751 O O . GLU A 1 93 ? 0.668 -10.086 10.334 1.00 93.56 93 GLU A O 1
ATOM 756 N N . LEU A 1 94 ? 0.769 -11.226 8.424 1.00 90.69 94 LEU A N 1
ATOM 757 C CA . LEU A 1 94 ? 1.745 -10.326 7.791 1.00 90.69 94 LEU A CA 1
ATOM 758 C C . LEU A 1 94 ? 1.103 -9.020 7.284 1.00 90.69 94 LEU A C 1
ATOM 760 O O . LEU A 1 94 ? -0.116 -8.912 7.201 1.00 90.69 94 LEU A O 1
ATOM 764 N N . GLY A 1 95 ? 1.891 -8.008 6.917 1.00 90.00 95 GLY A N 1
ATOM 765 C CA . GLY A 1 95 ? 1.372 -6.792 6.260 1.00 90.00 95 GLY A CA 1
ATOM 766 C C . GLY A 1 95 ? 0.437 -5.917 7.113 1.00 90.00 95 GLY A C 1
ATOM 767 O O . GLY A 1 95 ? -0.277 -5.073 6.576 1.00 90.00 95 GLY A O 1
ATOM 768 N N . VAL A 1 96 ? 0.430 -6.116 8.432 1.00 94.81 96 VAL A N 1
ATOM 769 C CA . VAL A 1 96 ? -0.299 -5.295 9.407 1.00 94.81 96 VAL A CA 1
ATOM 770 C C . VAL A 1 96 ? 0.674 -4.305 10.035 1.00 94.81 96 VAL A C 1
ATOM 772 O O . VAL A 1 96 ? 1.766 -4.661 10.480 1.00 94.81 96 VAL A O 1
ATOM 775 N N . ALA A 1 97 ? 0.298 -3.034 10.066 1.00 92.25 97 ALA A N 1
ATOM 776 C CA . ALA A 1 97 ? 1.176 -1.996 10.575 1.00 92.25 97 ALA A CA 1
ATOM 777 C C . ALA A 1 97 ? 1.337 -2.125 12.101 1.00 92.25 97 ALA A C 1
ATOM 779 O O . ALA A 1 97 ? 0.351 -2.151 12.832 1.00 92.25 97 ALA A O 1
ATOM 780 N N . GLY A 1 98 ? 2.581 -2.212 12.583 1.00 94.38 98 GLY A N 1
ATOM 781 C CA . GLY A 1 98 ? 2.876 -2.475 13.997 1.00 94.38 98 GLY A CA 1
ATOM 782 C C . GLY A 1 98 ? 2.904 -3.955 14.390 1.00 94.38 98 GLY A C 1
ATOM 783 O O . GLY A 1 98 ? 3.036 -4.244 15.580 1.00 94.38 98 GLY A O 1
ATOM 784 N N . ILE A 1 99 ? 2.815 -4.888 13.433 1.00 96.12 99 ILE A N 1
ATOM 785 C CA . ILE A 1 99 ? 2.760 -6.324 13.737 1.00 96.12 99 ILE A CA 1
ATOM 786 C C . ILE A 1 99 ? 3.987 -6.828 14.503 1.00 96.12 99 ILE A C 1
ATOM 788 O O . ILE A 1 99 ? 3.831 -7.547 15.484 1.00 96.12 99 ILE A O 1
ATOM 792 N N . ASP A 1 100 ? 5.197 -6.388 14.148 1.00 95.19 100 ASP A N 1
ATOM 793 C CA . ASP A 1 100 ? 6.420 -6.815 14.842 1.00 95.19 100 ASP A CA 1
ATOM 794 C C . ASP A 1 100 ? 6.433 -6.370 16.305 1.00 95.19 100 ASP A C 1
ATOM 796 O O . ASP A 1 100 ? 6.923 -7.077 17.188 1.00 95.19 100 ASP A O 1
ATOM 800 N N . TRP A 1 101 ? 5.901 -5.174 16.572 1.00 95.94 101 TRP A N 1
ATOM 801 C CA . TRP A 1 101 ? 5.753 -4.669 17.930 1.00 95.94 101 TRP A CA 1
ATOM 802 C C . TRP A 1 101 ? 4.734 -5.507 18.703 1.00 95.94 101 TRP A C 1
ATOM 804 O O . TRP A 1 101 ? 5.030 -5.936 19.818 1.00 95.94 101 TRP A O 1
ATOM 814 N N . ALA A 1 102 ? 3.579 -5.787 18.097 1.00 97.12 102 ALA A N 1
ATOM 815 C CA . ALA A 1 102 ? 2.512 -6.575 18.702 1.00 97.12 102 ALA A CA 1
ATOM 816 C C . ALA A 1 102 ? 2.966 -8.009 19.006 1.00 97.12 102 ALA A C 1
ATOM 818 O O . ALA A 1 102 ? 2.803 -8.479 20.130 1.00 97.12 102 ALA A O 1
ATOM 819 N N . HIS A 1 103 ? 3.631 -8.665 18.052 1.00 95.81 103 HIS A N 1
ATOM 820 C CA . HIS A 1 103 ? 4.212 -9.992 18.235 1.00 95.81 103 HIS A CA 1
ATOM 821 C C . HIS A 1 103 ? 5.191 -10.015 19.417 1.00 95.81 103 HIS A C 1
ATOM 823 O O . HIS A 1 103 ? 5.087 -10.884 20.278 1.00 95.81 103 HIS A O 1
ATOM 829 N N . LYS A 1 104 ? 6.082 -9.017 19.531 1.00 94.75 104 LYS A N 1
ATOM 830 C CA . LYS A 1 104 ? 7.001 -8.893 20.678 1.00 94.75 104 LYS A CA 1
ATOM 831 C C . LYS A 1 104 ? 6.273 -8.725 22.013 1.00 94.75 104 LYS A C 1
ATOM 833 O O . LYS A 1 104 ? 6.715 -9.314 22.995 1.00 94.75 104 LYS A O 1
ATOM 838 N N . GLN A 1 105 ? 5.184 -7.950 22.061 1.00 95.12 105 GLN A N 1
ATOM 839 C CA . GLN A 1 105 ? 4.390 -7.812 23.290 1.00 95.12 105 GLN A CA 1
ATOM 840 C C . GLN A 1 105 ? 3.742 -9.138 23.699 1.00 95.12 105 GLN A C 1
ATOM 842 O O . GLN A 1 105 ? 3.678 -9.435 24.887 1.00 95.12 105 GLN A O 1
ATOM 847 N N . LEU A 1 106 ? 3.298 -9.944 22.732 1.00 95.69 106 LEU A N 1
ATOM 848 C CA . LEU A 1 106 ? 2.642 -11.225 23.001 1.00 95.69 106 LEU A CA 1
ATOM 849 C C . LEU A 1 106 ? 3.633 -12.362 23.301 1.00 95.69 106 LEU A C 1
ATOM 851 O O . LEU A 1 106 ? 3.347 -13.200 24.146 1.00 95.69 106 LEU A O 1
ATOM 855 N N . SER A 1 107 ? 4.817 -12.386 22.677 1.00 93.00 107 SER A N 1
ATOM 856 C CA . SER A 1 107 ? 5.824 -13.441 22.909 1.00 93.00 107 SER A CA 1
ATOM 857 C C . SER A 1 107 ? 6.382 -13.456 24.338 1.00 93.00 107 SER A C 1
ATOM 859 O O . SER A 1 107 ? 6.918 -14.469 24.779 1.00 93.00 107 SER A O 1
ATOM 861 N N . GLY A 1 108 ? 6.328 -12.319 25.037 1.00 83.94 108 GLY A N 1
ATOM 862 C CA . GLY A 1 108 ? 6.935 -12.143 26.357 1.00 83.94 108 GLY A CA 1
ATOM 863 C C . GLY A 1 108 ? 6.003 -12.402 27.538 1.00 83.94 108 GLY A C 1
ATOM 864 O O . GLY A 1 108 ? 6.436 -12.217 28.677 1.00 83.94 108 GLY A O 1
ATOM 865 N N . VAL A 1 109 ? 4.743 -12.776 27.300 1.00 92.69 109 VAL A N 1
ATOM 866 C CA . VAL A 1 109 ? 3.733 -12.880 28.359 1.00 92.69 109 VAL A CA 1
ATOM 867 C C . VAL A 1 109 ? 3.256 -14.317 28.593 1.00 92.69 109 VAL A C 1
ATOM 869 O O . VAL A 1 109 ? 3.308 -15.138 27.679 1.00 92.69 109 VAL A O 1
ATOM 872 N N . PRO A 1 110 ? 2.798 -14.656 29.814 1.00 92.31 110 PRO A N 1
ATOM 873 C CA . PRO A 1 110 ? 2.209 -15.962 30.084 1.00 92.31 110 PRO A CA 1
ATOM 874 C C . PRO A 1 110 ? 0.953 -16.198 29.243 1.00 92.31 110 PRO A C 1
ATOM 876 O O . PRO A 1 110 ? 0.105 -15.315 29.127 1.00 92.31 110 PRO A O 1
ATOM 879 N N . GLU A 1 111 ? 0.792 -17.421 28.740 1.00 93.56 111 GLU A N 1
ATOM 880 C CA . GLU A 1 111 ? -0.412 -17.861 28.029 1.00 93.56 111 GLU A CA 1
ATOM 881 C C . GLU A 1 111 ? -1.561 -18.112 29.028 1.00 93.56 111 GLU A C 1
ATOM 883 O O . GLU A 1 111 ? -1.938 -19.244 29.324 1.00 93.56 111 GLU A O 1
ATOM 888 N N . ASN A 1 112 ? -2.066 -17.030 29.622 1.00 95.94 112 ASN A N 1
ATOM 889 C CA . ASN A 1 112 ? -3.203 -17.013 30.540 1.00 95.94 112 ASN A CA 1
ATOM 890 C C . ASN A 1 112 ? -4.248 -16.002 30.021 1.00 95.94 112 ASN A C 1
ATOM 892 O O . ASN A 1 112 ? -3.876 -14.838 29.846 1.00 95.94 112 ASN A O 1
ATOM 896 N N . PRO A 1 113 ? -5.522 -16.402 29.818 1.00 95.31 113 PRO A N 1
ATOM 897 C CA . PRO A 1 113 ? -6.601 -15.531 29.338 1.00 95.31 113 PRO A CA 1
ATOM 898 C C . PRO A 1 113 ? -6.729 -14.185 30.071 1.00 95.31 113 PRO A C 1
ATOM 900 O O . PRO A 1 113 ? -7.002 -13.171 29.430 1.00 95.31 113 PRO A O 1
ATOM 903 N N . ASP A 1 114 ? -6.455 -14.151 31.378 1.00 97.06 114 ASP A N 1
ATOM 904 C CA . ASP A 1 114 ? -6.559 -12.943 32.212 1.00 97.06 114 ASP A CA 1
ATOM 905 C C . ASP A 1 114 ? -5.339 -12.009 32.095 1.00 97.06 114 ASP A C 1
ATOM 907 O O . ASP A 1 114 ? -5.289 -10.946 32.718 1.00 97.06 114 ASP A O 1
ATOM 911 N N . THR A 1 115 ? -4.317 -12.395 31.327 1.00 97.75 115 THR A N 1
ATOM 912 C CA . THR A 1 115 ? -3.105 -11.591 31.143 1.00 97.75 115 THR A CA 1
ATOM 913 C C . THR A 1 115 ? -3.431 -10.310 30.391 1.00 97.75 115 THR A C 1
ATOM 915 O O . THR A 1 115 ? -3.912 -10.350 29.261 1.00 97.75 115 THR A O 1
ATOM 918 N N . ILE A 1 116 ? -3.128 -9.168 31.010 1.00 97.94 116 ILE A N 1
ATOM 919 C CA . ILE A 1 116 ? -3.404 -7.840 30.459 1.00 97.94 116 ILE A CA 1
ATOM 920 C C . ILE A 1 116 ? -2.165 -7.292 29.754 1.00 97.94 116 ILE A C 1
ATOM 922 O O . ILE A 1 116 ? -1.098 -7.162 30.355 1.00 97.94 116 ILE A O 1
ATOM 926 N N . ILE A 1 117 ? -2.343 -6.877 28.504 1.00 97.88 117 ILE A N 1
ATOM 927 C CA . ILE A 1 117 ? -1.372 -6.103 27.736 1.00 97.88 117 ILE A CA 1
ATOM 928 C C . ILE A 1 117 ? -1.722 -4.621 27.864 1.00 97.88 117 ILE A C 1
ATOM 930 O O . ILE A 1 117 ? -2.785 -4.188 27.419 1.00 97.88 117 ILE A O 1
ATOM 934 N N . ASP A 1 118 ? -0.824 -3.832 28.456 1.00 97.25 118 ASP A N 1
ATOM 935 C CA . ASP A 1 118 ? -0.906 -2.369 28.420 1.00 97.25 118 ASP A CA 1
ATOM 936 C C . ASP A 1 118 ? -0.246 -1.863 27.141 1.00 97.25 118 ASP A C 1
ATOM 938 O O . ASP A 1 118 ? 0.977 -1.784 27.037 1.00 97.25 118 ASP A O 1
ATOM 942 N N . PHE A 1 119 ? -1.065 -1.539 26.145 1.00 97.12 119 PHE A N 1
ATOM 943 C CA . PHE A 1 119 ? -0.583 -1.081 24.850 1.00 97.12 119 PHE A CA 1
ATOM 944 C C . PHE A 1 119 ? -0.492 0.443 24.745 1.00 97.12 119 PHE A C 1
ATOM 946 O O . PHE A 1 119 ? 0.055 0.957 23.765 1.00 97.12 119 PHE A O 1
ATOM 953 N N . SER A 1 120 ? -0.936 1.186 25.766 1.00 96.44 120 SER A N 1
ATOM 954 C CA . SER A 1 120 ? -0.758 2.643 25.823 1.00 96.44 120 SER A CA 1
ATOM 955 C C . SER A 1 120 ? 0.723 3.042 25.787 1.00 96.44 120 SER A C 1
ATOM 957 O O . SER A 1 120 ? 1.077 4.053 25.180 1.00 96.44 120 SER A O 1
ATOM 959 N N . VAL A 1 121 ? 1.606 2.185 26.317 1.00 93.19 121 VAL A N 1
ATOM 960 C CA . VAL A 1 121 ? 3.068 2.374 26.332 1.00 93.19 121 VAL A CA 1
ATOM 961 C C . VAL A 1 121 ? 3.707 2.403 24.940 1.00 93.19 121 VAL A C 1
ATOM 963 O O . VAL A 1 121 ? 4.823 2.901 24.800 1.00 93.19 121 VAL A O 1
ATOM 966 N N . GLY A 1 122 ? 3.029 1.853 23.927 1.00 92.56 122 GLY A N 1
ATOM 967 C CA . GLY A 1 122 ? 3.461 1.891 22.529 1.00 92.56 122 GLY A CA 1
ATOM 968 C C . GLY A 1 122 ? 2.572 2.763 21.639 1.00 92.56 122 GLY A C 1
ATOM 969 O O . GLY A 1 122 ? 3.047 3.306 20.637 1.00 92.56 122 GLY A O 1
ATOM 970 N N . ALA A 1 123 ? 1.298 2.923 21.995 1.00 94.88 123 ALA A N 1
ATOM 971 C CA . ALA A 1 123 ? 0.320 3.657 21.204 1.00 94.88 123 ALA A CA 1
ATOM 972 C C . ALA A 1 123 ? 0.353 5.171 21.454 1.00 94.88 123 ALA A C 1
ATOM 974 O O . ALA A 1 123 ? 0.279 5.945 20.495 1.00 94.88 123 ALA A O 1
ATOM 975 N N . ASP A 1 124 ? 0.461 5.609 22.712 1.00 93.88 124 ASP A N 1
ATOM 976 C CA . ASP A 1 124 ? 0.170 6.998 23.073 1.00 93.88 124 ASP A CA 1
ATOM 977 C C . ASP A 1 124 ? 1.177 7.990 22.464 1.00 93.88 124 ASP A C 1
ATOM 979 O O . ASP A 1 124 ? 2.374 7.701 22.387 1.00 93.88 124 ASP A O 1
ATOM 983 N N . PRO A 1 125 ? 0.736 9.199 22.057 1.00 85.62 125 PRO A N 1
ATOM 984 C CA . PRO A 1 125 ? 1.628 10.217 21.496 1.00 85.62 125 PRO A CA 1
ATOM 985 C C . PRO A 1 125 ? 2.774 10.642 22.421 1.00 85.62 125 PRO A C 1
ATOM 987 O O . PRO A 1 125 ? 3.788 11.124 21.919 1.00 85.62 125 PRO A O 1
ATOM 990 N N . GLU A 1 126 ? 2.624 10.438 23.733 1.00 86.25 126 GLU A N 1
ATOM 991 C CA . GLU A 1 126 ? 3.618 10.748 24.771 1.00 86.25 126 GLU A CA 1
ATOM 992 C C . GLU A 1 126 ? 4.564 9.574 25.070 1.00 86.25 126 GLU A C 1
ATOM 994 O O . GLU A 1 126 ? 5.527 9.728 25.818 1.00 86.25 126 GLU A O 1
ATOM 999 N N . ALA A 1 127 ? 4.320 8.392 24.492 1.00 84.56 127 ALA A N 1
ATOM 1000 C CA . ALA A 1 127 ? 5.186 7.238 24.677 1.00 84.56 127 ALA A CA 1
ATOM 1001 C C . ALA A 1 127 ? 6.604 7.519 24.162 1.00 84.56 127 ALA A C 1
ATOM 1003 O O . ALA A 1 127 ? 6.795 8.210 23.153 1.00 84.56 127 ALA A O 1
ATOM 1004 N N . ASP A 1 128 ? 7.598 6.920 24.814 1.00 86.81 128 ASP A N 1
ATOM 1005 C CA . ASP A 1 128 ? 8.989 6.959 24.366 1.00 86.81 128 ASP A CA 1
ATOM 1006 C C . ASP A 1 128 ? 9.102 6.474 22.909 1.00 86.81 128 ASP A C 1
ATOM 1008 O O . ASP A 1 128 ? 8.543 5.439 22.544 1.00 86.81 128 ASP A O 1
ATOM 1012 N N . LEU A 1 129 ? 9.828 7.219 22.070 1.00 84.50 129 LEU A N 1
ATOM 1013 C CA . LEU A 1 129 ? 10.008 6.926 20.644 1.00 84.50 129 LEU A CA 1
ATOM 1014 C C . LEU A 1 129 ? 10.532 5.506 20.401 1.00 84.50 129 LEU A C 1
ATOM 1016 O O . LEU A 1 129 ? 10.141 4.884 19.413 1.00 84.50 129 LEU A O 1
ATOM 1020 N N . GLY A 1 130 ? 11.380 4.988 21.296 1.00 87.00 130 GLY A N 1
ATOM 1021 C CA . GLY A 1 130 ? 11.909 3.624 21.213 1.00 87.00 130 GLY A CA 1
ATOM 1022 C C . GLY A 1 130 ? 10.881 2.526 21.507 1.00 87.00 130 GLY A C 1
ATOM 1023 O O . GLY A 1 130 ? 11.088 1.381 21.115 1.00 87.00 130 GLY A O 1
ATOM 1024 N N . LYS A 1 131 ? 9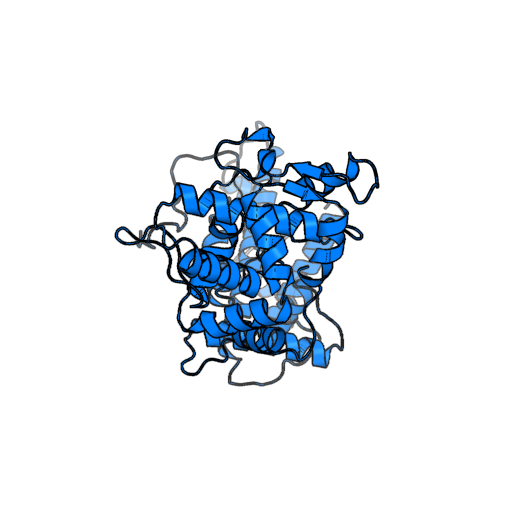.768 2.865 22.170 1.00 88.19 131 LYS A N 1
ATOM 1025 C CA . LYS A 1 131 ? 8.719 1.922 22.589 1.00 88.19 131 LYS A CA 1
ATOM 1026 C C . LYS A 1 131 ? 7.490 1.928 21.684 1.00 88.19 131 LYS A C 1
ATOM 1028 O O . LYS A 1 131 ? 6.638 1.052 21.822 1.00 88.19 131 LYS A O 1
ATOM 1033 N N . ARG A 1 132 ? 7.380 2.901 20.775 1.00 91.94 132 ARG A N 1
ATOM 1034 C CA . ARG A 1 132 ? 6.208 3.053 19.904 1.00 91.94 132 ARG A CA 1
ATOM 1035 C C . ARG A 1 132 ? 6.087 1.914 18.898 1.00 91.94 132 ARG A C 1
ATOM 1037 O O . ARG A 1 132 ? 7.085 1.505 18.313 1.00 91.94 132 ARG A O 1
ATOM 1044 N N . TYR A 1 133 ? 4.851 1.498 18.616 1.00 92.56 133 TYR A N 1
ATOM 1045 C CA . TYR A 1 133 ? 4.571 0.526 17.546 1.00 92.56 133 TYR A CA 1
ATOM 1046 C C . TYR A 1 133 ? 5.015 1.045 16.165 1.00 92.56 133 TYR A C 1
ATOM 1048 O O . TYR A 1 133 ? 5.499 0.280 15.337 1.00 92.56 133 TYR A O 1
ATOM 1056 N N . LEU A 1 134 ? 4.904 2.363 15.947 1.00 92.56 134 LEU A N 1
ATOM 1057 C CA . LEU A 1 134 ? 5.401 3.084 14.775 1.00 92.56 134 LEU A CA 1
ATOM 1058 C C . LEU A 1 134 ? 5.973 4.450 15.164 1.00 92.56 134 LEU A C 1
ATOM 1060 O O . LEU A 1 134 ? 5.361 5.198 15.937 1.00 92.56 134 LEU A O 1
ATOM 1064 N N . ARG A 1 135 ? 7.116 4.811 14.562 1.00 88.44 135 ARG A N 1
ATOM 1065 C CA . ARG A 1 135 ? 7.785 6.111 14.769 1.00 88.44 135 ARG A CA 1
ATOM 1066 C C . ARG A 1 135 ? 7.022 7.285 14.152 1.00 88.44 135 ARG A C 1
ATOM 1068 O O . ARG A 1 135 ? 7.000 8.363 14.743 1.00 88.44 135 ARG A O 1
ATOM 1075 N N . ASN A 1 136 ? 6.390 7.089 12.991 1.00 89.50 136 ASN A N 1
ATOM 1076 C CA . ASN A 1 136 ? 5.584 8.125 12.343 1.00 89.50 136 ASN A CA 1
ATOM 1077 C C . ASN A 1 136 ? 4.423 8.531 13.269 1.00 89.50 136 ASN A C 1
ATOM 1079 O O . ASN A 1 136 ? 3.656 7.676 13.717 1.00 89.50 136 ASN A O 1
ATOM 1083 N N . LYS A 1 137 ? 4.293 9.833 13.560 1.00 87.31 137 LYS A N 1
ATOM 1084 C CA . LYS A 1 137 ? 3.262 10.379 14.460 1.00 87.31 137 LYS A CA 1
ATOM 1085 C C . LYS A 1 137 ? 1.838 10.131 13.954 1.00 87.31 137 LYS A C 1
ATOM 1087 O O . LYS A 1 137 ? 0.960 9.913 14.784 1.00 87.31 137 LYS A O 1
ATOM 1092 N N . GLY A 1 138 ? 1.628 10.120 12.638 1.00 89.44 138 GLY A N 1
ATOM 1093 C CA . GLY A 1 138 ? 0.337 9.838 12.002 1.00 89.44 138 GLY A CA 1
ATOM 1094 C C . GLY A 1 138 ? -0.058 8.359 11.998 1.00 89.44 138 GLY A C 1
ATOM 1095 O O . GLY A 1 138 ? -1.149 8.033 11.545 1.00 89.44 138 GLY A O 1
ATOM 1096 N N . GLY A 1 139 ? 0.804 7.462 12.492 1.00 93.88 139 GLY A N 1
ATOM 1097 C CA . GLY A 1 139 ? 0.574 6.018 12.426 1.00 93.88 139 GLY A CA 1
ATOM 1098 C C . GLY A 1 139 ? 0.497 5.502 10.988 1.00 93.88 139 GLY A C 1
ATOM 1099 O O . GLY A 1 139 ? 0.996 6.138 10.055 1.00 93.88 139 GLY A O 1
ATOM 1100 N N . ALA A 1 140 ? -0.123 4.341 10.821 1.00 94.69 140 ALA A N 1
ATOM 1101 C CA . ALA A 1 140 ? -0.385 3.738 9.523 1.00 94.69 140 ALA A CA 1
ATOM 1102 C C . ALA A 1 140 ? -1.437 4.531 8.745 1.00 94.69 140 ALA A C 1
ATOM 1104 O O . ALA A 1 140 ? -1.270 4.751 7.549 1.00 94.69 140 ALA A O 1
ATOM 1105 N N . PHE A 1 141 ? -2.479 5.023 9.419 1.00 96.31 141 PHE A N 1
ATOM 1106 C CA . PHE A 1 141 ? -3.495 5.867 8.809 1.00 96.31 141 PHE A CA 1
ATOM 1107 C C . PHE A 1 141 ? -2.851 7.068 8.117 1.00 96.31 141 PHE A C 1
ATOM 1109 O O . PHE A 1 141 ? -2.889 7.156 6.898 1.00 96.31 141 PHE A O 1
ATOM 1116 N N . GLY A 1 142 ? -2.177 7.950 8.857 1.00 94.12 142 GLY A N 1
ATOM 1117 C CA . GLY A 1 142 ? -1.599 9.165 8.282 1.00 94.12 142 GLY A CA 1
ATOM 1118 C C . GLY A 1 142 ? -0.407 8.913 7.355 1.00 94.12 142 GLY A C 1
ATOM 1119 O O . GLY A 1 142 ? -0.222 9.650 6.394 1.00 94.12 142 GLY A O 1
ATOM 1120 N N . GLY A 1 143 ? 0.413 7.894 7.636 1.00 91.69 143 GLY A N 1
ATOM 1121 C CA . GLY A 1 143 ? 1.636 7.629 6.874 1.00 91.69 143 GLY A CA 1
ATOM 1122 C C . GLY A 1 143 ? 1.462 6.752 5.633 1.00 91.69 143 GLY A C 1
ATOM 1123 O O . GLY A 1 143 ? 2.341 6.763 4.779 1.00 91.69 143 GLY A O 1
ATOM 1124 N N . ILE A 1 144 ? 0.380 5.971 5.552 1.00 93.44 144 ILE A N 1
ATOM 1125 C CA . ILE A 1 144 ? 0.201 4.927 4.531 1.00 93.44 144 ILE A CA 1
ATOM 1126 C C . ILE A 1 144 ? -1.161 5.052 3.845 1.00 93.44 144 ILE A C 1
ATOM 1128 O O . ILE A 1 144 ? -1.225 5.041 2.620 1.00 93.44 144 ILE A O 1
ATOM 1132 N N . TYR A 1 145 ? -2.249 5.172 4.612 1.00 95.88 145 TYR A N 1
ATOM 1133 C CA . TYR A 1 145 ? -3.604 5.021 4.068 1.00 95.88 145 TYR A CA 1
ATOM 1134 C C . TYR A 1 145 ? -4.319 6.335 3.753 1.00 95.88 145 TYR A C 1
ATOM 1136 O O . TYR A 1 145 ? -5.109 6.353 2.823 1.00 95.88 145 TYR A O 1
ATOM 1144 N N . ALA A 1 146 ? -4.063 7.436 4.459 1.00 96.06 146 ALA A N 1
ATOM 1145 C CA . ALA A 1 146 ? -4.870 8.654 4.365 1.00 96.06 146 ALA A CA 1
ATOM 1146 C C . ALA A 1 146 ? -4.885 9.231 2.943 1.00 96.06 146 ALA A C 1
ATOM 1148 O O . ALA A 1 146 ? -5.954 9.404 2.365 1.00 96.06 146 ALA A O 1
ATOM 1149 N N . THR A 1 147 ? -3.716 9.444 2.333 1.00 94.00 147 THR A N 1
ATOM 1150 C CA . THR A 1 147 ? -3.633 9.911 0.939 1.00 94.00 147 THR A CA 1
ATOM 1151 C C . THR A 1 147 ? -4.282 8.918 -0.021 1.00 94.00 147 THR A C 1
ATOM 1153 O O . THR A 1 147 ? -5.027 9.315 -0.903 1.00 94.00 147 THR A O 1
ATOM 1156 N N . GLN A 1 148 ? -4.081 7.616 0.188 1.00 93.94 148 GLN A N 1
ATOM 1157 C CA . GLN A 1 148 ? -4.651 6.580 -0.675 1.00 93.94 148 GLN A CA 1
ATOM 1158 C C . GLN A 1 148 ? -6.187 6.546 -0.595 1.00 93.94 148 GLN A C 1
ATOM 1160 O O . GLN A 1 148 ? -6.884 6.467 -1.601 1.00 93.94 148 GLN A O 1
ATOM 1165 N N . MET A 1 149 ? -6.732 6.675 0.610 1.00 95.94 149 MET A N 1
ATOM 1166 C CA . MET A 1 149 ? -8.166 6.765 0.859 1.00 95.94 149 MET A CA 1
ATOM 1167 C C . MET A 1 149 ? -8.761 8.068 0.319 1.00 95.94 149 MET A C 1
ATOM 1169 O O . MET A 1 149 ? -9.907 8.061 -0.127 1.00 95.94 149 MET A O 1
ATOM 1173 N N . TYR A 1 150 ? -8.004 9.167 0.339 1.00 94.88 150 TYR A N 1
ATOM 1174 C CA . TYR A 1 150 ? -8.394 10.432 -0.283 1.00 94.88 150 TYR A CA 1
ATOM 1175 C C . TYR A 1 150 ? -8.477 10.301 -1.811 1.00 94.88 150 TYR A C 1
ATOM 1177 O O . TYR A 1 150 ? -9.506 10.650 -2.383 1.00 94.88 150 TYR A O 1
ATOM 1185 N N . GLU A 1 151 ? -7.472 9.698 -2.457 1.00 91.38 151 GLU A N 1
ATOM 1186 C CA . GLU A 1 151 ? -7.485 9.403 -3.904 1.00 91.38 151 GLU A CA 1
ATOM 1187 C C . GLU A 1 151 ? -8.660 8.494 -4.306 1.00 91.38 151 GLU A C 1
ATOM 1189 O O . GLU A 1 151 ? -9.225 8.616 -5.391 1.00 91.38 151 GLU A O 1
ATOM 1194 N N . MET A 1 152 ? -9.091 7.605 -3.406 1.00 92.00 152 MET A N 1
ATOM 1195 C CA . MET A 1 152 ? -10.274 6.754 -3.605 1.00 92.00 152 MET A CA 1
ATOM 1196 C C . MET A 1 152 ? -11.600 7.465 -3.313 1.00 92.00 152 MET A C 1
ATOM 1198 O O . MET A 1 152 ? -12.665 6.849 -3.418 1.00 92.00 152 MET A O 1
ATOM 1202 N N . GLY A 1 153 ? -11.550 8.733 -2.905 1.00 93.06 153 GLY A N 1
ATOM 1203 C CA . GLY A 1 153 ? -12.709 9.521 -2.509 1.00 93.06 153 GLY A CA 1
ATOM 1204 C C . GLY A 1 153 ? -13.419 8.974 -1.274 1.00 93.06 153 GLY A C 1
ATOM 1205 O O . GLY A 1 153 ? -14.618 9.176 -1.147 1.00 93.06 153 GLY A O 1
ATOM 1206 N N . LEU A 1 154 ? -12.727 8.238 -0.397 1.00 95.69 154 LEU A N 1
ATOM 1207 C CA . LEU A 1 154 ? -13.301 7.705 0.843 1.00 95.69 154 LEU A CA 1
ATOM 1208 C C . LEU A 1 154 ? -13.270 8.737 1.968 1.00 95.69 154 LEU A C 1
ATOM 1210 O O . LEU A 1 154 ? -14.182 8.766 2.795 1.00 95.69 154 LEU A O 1
ATOM 1214 N N . ILE A 1 155 ? -12.256 9.597 2.000 1.00 97.19 155 ILE A N 1
ATOM 1215 C CA . ILE A 1 155 ? -12.083 10.590 3.062 1.00 97.19 155 ILE A CA 1
ATOM 1216 C C . ILE A 1 155 ? -11.808 11.975 2.490 1.00 97.19 155 ILE A C 1
ATOM 1218 O O . ILE A 1 155 ? -11.286 12.111 1.386 1.00 97.19 155 ILE A O 1
ATOM 1222 N N . THR A 1 156 ? -12.085 12.997 3.290 1.00 96.50 156 THR A N 1
ATOM 1223 C CA . THR A 1 156 ? -11.534 14.341 3.117 1.00 96.50 156 THR A CA 1
ATOM 1224 C C . THR A 1 156 ? -10.375 14.507 4.095 1.00 96.50 156 THR A C 1
ATOM 1226 O O . THR A 1 156 ? -10.491 14.153 5.272 1.00 96.50 156 THR A O 1
ATOM 1229 N N . LEU A 1 157 ? -9.232 14.997 3.610 1.00 95.88 157 LEU A N 1
ATOM 1230 C CA . LEU A 1 157 ? -8.082 15.297 4.463 1.00 95.88 157 LEU A CA 1
ATOM 1231 C C . LEU A 1 157 ? -8.376 16.518 5.345 1.00 95.88 157 LEU A C 1
ATOM 1233 O O . LEU A 1 157 ? -9.179 17.373 4.978 1.00 95.88 157 LEU A O 1
ATOM 1237 N N . GLY A 1 158 ? -7.724 16.585 6.508 1.00 91.44 158 GLY A N 1
ATOM 1238 C CA . GLY A 1 158 ? -7.881 17.727 7.406 1.00 91.44 158 GLY A CA 1
ATOM 1239 C C . GLY A 1 158 ? -7.366 19.027 6.777 1.00 91.44 158 GLY A C 1
ATOM 1240 O O . GLY A 1 158 ? -6.443 19.006 5.962 1.00 91.44 158 GLY A O 1
ATOM 1241 N N . ASN A 1 159 ? -7.957 20.150 7.171 1.00 91.44 159 ASN A N 1
ATOM 1242 C CA . ASN A 1 159 ? -7.624 21.507 6.741 1.00 91.44 159 ASN A CA 1
ATOM 1243 C C . ASN A 1 159 ? -7.597 22.474 7.947 1.00 91.44 159 ASN A C 1
ATOM 1245 O O . ASN A 1 159 ? -7.675 22.041 9.097 1.00 91.44 159 ASN A O 1
ATOM 1249 N N . ASP A 1 160 ? -7.480 23.780 7.694 1.00 89.69 160 ASP A N 1
ATOM 1250 C CA . ASP A 1 160 ? -7.399 24.797 8.756 1.00 89.69 160 ASP A CA 1
ATOM 1251 C C . ASP A 1 160 ? -8.675 24.892 9.617 1.00 89.69 160 ASP A C 1
ATOM 1253 O O . ASP A 1 160 ? -8.597 25.250 10.791 1.00 89.69 160 ASP A O 1
ATOM 1257 N N . GLU A 1 161 ? -9.845 24.559 9.061 1.00 88.00 161 GLU A N 1
ATOM 1258 C CA . GLU A 1 161 ? -11.126 24.578 9.784 1.00 88.00 161 GLU A CA 1
ATOM 1259 C C . GLU A 1 161 ? -11.339 23.298 10.599 1.00 88.00 161 GLU A C 1
ATOM 1261 O O . GLU A 1 161 ? -11.787 23.340 11.747 1.00 88.00 161 GLU A O 1
ATOM 1266 N N . ASN A 1 162 ? -11.002 22.152 10.008 1.00 88.88 162 ASN A N 1
ATOM 1267 C CA . ASN A 1 162 ? -11.062 20.846 10.637 1.00 88.88 162 ASN A CA 1
ATOM 1268 C C . ASN A 1 162 ? -9.753 20.082 10.383 1.00 88.88 162 ASN A C 1
ATOM 1270 O O . ASN A 1 162 ? -9.595 19.470 9.327 1.00 88.88 162 ASN A O 1
ATOM 1274 N N . PRO A 1 163 ? -8.818 20.061 11.345 1.00 91.12 163 PRO A N 1
ATOM 1275 C CA . PRO A 1 163 ? -7.479 19.513 11.139 1.00 91.12 163 PRO A CA 1
ATOM 1276 C C . PRO A 1 163 ? -7.422 17.977 11.146 1.00 91.12 163 PRO A C 1
ATOM 1278 O O . PRO A 1 163 ? -6.340 17.405 10.995 1.00 91.12 163 PRO A O 1
ATOM 1281 N N . ILE A 1 164 ? -8.555 17.292 11.331 1.00 93.56 164 ILE A N 1
ATOM 1282 C CA . ILE A 1 164 ? -8.651 15.830 11.283 1.00 93.56 164 ILE A CA 1
ATOM 1283 C C . ILE A 1 164 ? -9.372 15.376 10.013 1.00 93.56 164 ILE A C 1
ATOM 1285 O O . ILE A 1 164 ? -10.272 16.046 9.512 1.00 93.56 164 ILE A O 1
ATOM 1289 N N . SER A 1 165 ? -8.976 14.219 9.483 1.00 95.56 165 SER A N 1
ATOM 1290 C CA . SER A 1 165 ? -9.659 13.625 8.335 1.00 95.56 165 SER A CA 1
ATOM 1291 C C . SER A 1 165 ? -11.052 13.130 8.716 1.00 95.56 165 SER A C 1
ATOM 1293 O O . SER A 1 165 ? -11.257 12.644 9.827 1.00 95.56 165 SER A O 1
ATOM 1295 N N . VAL A 1 166 ? -11.988 13.196 7.773 1.00 95.69 166 VAL A N 1
ATOM 1296 C CA . VAL A 1 166 ? -13.376 12.748 7.961 1.00 95.69 166 VAL A CA 1
ATOM 1297 C C . VAL A 1 166 ? -13.824 11.865 6.806 1.00 95.69 166 VAL A C 1
ATOM 1299 O O . VAL A 1 166 ? -13.300 11.969 5.695 1.00 95.69 166 VAL A O 1
ATOM 1302 N N . CYS A 1 167 ? -14.788 10.983 7.063 1.00 97.31 167 CYS A N 1
ATOM 1303 C CA . CYS A 1 167 ? -15.413 10.190 6.012 1.00 97.31 167 CYS A CA 1
ATOM 1304 C C . CYS A 1 167 ? -16.179 11.084 5.035 1.00 97.31 167 CYS A C 1
ATOM 1306 O O . CYS A 1 167 ? -16.882 12.010 5.431 1.00 97.31 167 CYS A O 1
ATOM 1308 N N . SER A 1 168 ? -16.064 10.762 3.752 1.00 95.44 168 SER A N 1
ATOM 1309 C CA . SER A 1 168 ? -17.009 11.223 2.738 1.00 95.44 168 SER A CA 1
ATOM 1310 C C . SER A 1 168 ? -18.296 10.393 2.790 1.00 95.44 168 SER A C 1
ATOM 1312 O O . SER A 1 168 ? -18.293 9.263 3.290 1.00 95.44 168 SER A O 1
ATOM 1314 N N . ASP A 1 169 ? -19.359 10.877 2.148 1.00 93.94 169 ASP A N 1
ATOM 1315 C CA . ASP A 1 169 ? -20.606 10.118 1.977 1.00 93.94 169 ASP A CA 1
ATOM 1316 C C . ASP A 1 169 ? -20.382 8.757 1.296 1.00 93.94 169 ASP A C 1
ATOM 1318 O O . ASP A 1 169 ? -21.044 7.771 1.623 1.00 93.94 169 ASP A O 1
ATOM 1322 N N . ARG A 1 170 ? -19.394 8.673 0.391 1.00 93.06 170 ARG A N 1
ATOM 1323 C CA . ARG A 1 170 ? -19.011 7.438 -0.313 1.00 93.06 170 ARG A CA 1
ATOM 1324 C C . ARG A 1 170 ? -18.503 6.355 0.643 1.00 93.06 170 ARG A C 1
ATOM 1326 O O . ARG A 1 170 ? -18.673 5.173 0.360 1.00 93.06 170 ARG A O 1
ATOM 1333 N N . ALA A 1 171 ? -17.882 6.734 1.758 1.00 96.12 171 ALA A N 1
ATOM 1334 C CA . ALA A 1 171 ? -17.316 5.795 2.724 1.00 96.12 171 ALA A CA 1
ATOM 1335 C C . ALA A 1 171 ? -18.317 5.300 3.777 1.00 96.12 171 ALA A C 1
ATOM 1337 O O . ALA A 1 171 ? -18.101 4.236 4.361 1.00 96.12 171 ALA A O 1
ATOM 1338 N N . LEU A 1 172 ? -19.405 6.037 4.022 1.00 96.62 172 LEU A N 1
ATOM 1339 C CA . LEU A 1 172 ? -20.357 5.719 5.091 1.00 96.62 172 LEU A CA 1
ATOM 1340 C C . LEU A 1 172 ? -20.992 4.323 4.959 1.00 96.62 172 LEU A C 1
ATOM 1342 O O . LEU A 1 172 ? -21.080 3.628 5.975 1.00 96.62 172 LEU A O 1
ATOM 1346 N N . PRO A 1 173 ? -21.394 3.844 3.761 1.00 97.25 173 PRO A N 1
ATOM 1347 C CA . PRO A 1 173 ? -21.887 2.476 3.614 1.00 97.25 173 PRO A CA 1
ATOM 1348 C C . PRO A 1 173 ? -20.858 1.433 4.057 1.00 97.25 173 PRO A C 1
ATOM 1350 O O . PRO A 1 173 ? -21.209 0.494 4.768 1.00 97.25 173 PRO A O 1
ATOM 1353 N N . LEU A 1 174 ? -19.582 1.625 3.704 1.00 97.75 174 LEU A N 1
ATOM 1354 C CA . LEU A 1 174 ? -18.503 0.705 4.062 1.00 97.75 174 LEU A CA 1
ATOM 1355 C C . LEU A 1 174 ? -18.229 0.712 5.574 1.00 97.75 174 LEU A C 1
ATOM 1357 O O . LEU A 1 174 ? -18.102 -0.354 6.176 1.00 97.75 174 LEU A O 1
ATOM 1361 N N . ALA A 1 175 ? -18.208 1.892 6.200 1.00 98.00 175 ALA A N 1
ATOM 1362 C CA . ALA A 1 175 ? -18.078 2.028 7.653 1.00 98.00 175 ALA A CA 1
ATOM 1363 C C . ALA A 1 175 ? -19.220 1.314 8.395 1.00 98.00 175 ALA A C 1
ATOM 1365 O O . ALA A 1 175 ? -18.989 0.571 9.352 1.00 98.00 175 ALA A O 1
ATOM 1366 N N . ASN A 1 176 ? -20.456 1.493 7.919 1.00 98.12 176 ASN A N 1
ATOM 1367 C CA . ASN A 1 176 ? -21.632 0.837 8.481 1.00 98.12 176 ASN A CA 1
ATOM 1368 C C . ASN A 1 176 ? -21.586 -0.684 8.287 1.00 98.12 176 ASN A C 1
ATOM 1370 O O . ASN A 1 176 ? -21.915 -1.421 9.214 1.00 98.12 176 ASN A O 1
ATOM 1374 N N . ALA A 1 177 ? -21.164 -1.164 7.116 1.00 98.12 177 ALA A N 1
ATOM 1375 C CA . ALA A 1 177 ? -21.043 -2.592 6.841 1.00 98.12 177 ALA A CA 1
ATOM 1376 C C . ALA A 1 177 ? -19.988 -3.261 7.731 1.00 98.12 177 ALA A C 1
ATOM 1378 O O . ALA A 1 177 ? -20.273 -4.304 8.316 1.00 98.12 177 ALA A O 1
ATOM 1379 N N . PHE A 1 178 ? -18.823 -2.628 7.923 1.00 98.31 178 PHE A N 1
ATOM 1380 C CA . PHE A 1 178 ? -17.816 -3.095 8.881 1.00 98.31 178 PHE A CA 1
ATOM 1381 C C . PHE A 1 178 ? -18.384 -3.143 10.304 1.00 98.31 178 PHE A C 1
ATOM 1383 O O . PHE A 1 178 ? -18.282 -4.166 10.977 1.00 98.31 178 PHE A O 1
ATOM 1390 N N . SER A 1 179 ? -19.062 -2.074 10.743 1.00 97.50 179 SER A N 1
ATOM 1391 C CA . SER A 1 179 ? -19.682 -2.019 12.072 1.00 97.50 179 SER A CA 1
ATOM 1392 C C . SER A 1 179 ? -20.720 -3.124 12.287 1.00 97.50 179 SER A C 1
ATOM 1394 O O . SER A 1 179 ? -20.749 -3.729 13.357 1.00 97.50 179 SER A O 1
ATOM 1396 N N . LYS A 1 180 ? -21.574 -3.403 11.292 1.00 97.25 180 LYS A N 1
ATOM 1397 C CA . LYS A 1 180 ? -22.546 -4.508 11.347 1.00 97.25 180 LYS A CA 1
ATOM 13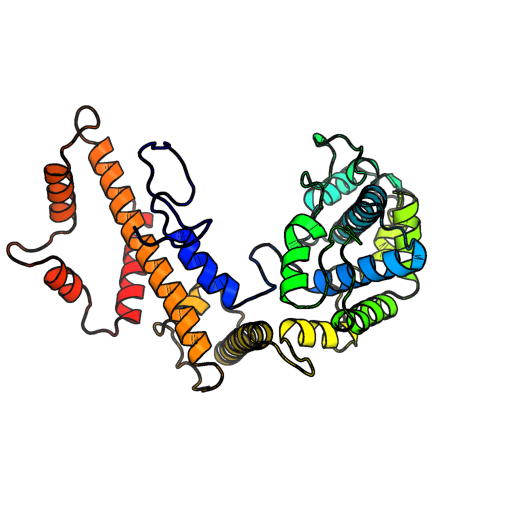98 C C . LYS A 1 180 ? -21.842 -5.861 11.407 1.00 97.25 180 LYS A C 1
ATOM 1400 O O . LYS A 1 180 ? -22.276 -6.728 12.158 1.00 97.25 180 LYS A O 1
ATOM 1405 N N . GLN A 1 181 ? -20.771 -6.026 10.631 1.00 96.88 181 GLN A N 1
ATOM 1406 C CA . GLN A 1 181 ? -20.017 -7.271 10.547 1.00 96.88 181 GLN A CA 1
ATOM 1407 C C . GLN A 1 181 ? -19.353 -7.638 11.880 1.00 96.88 181 GLN A C 1
ATOM 1409 O O . GLN A 1 181 ? -19.351 -8.809 12.253 1.00 96.88 181 GLN A O 1
ATOM 1414 N N . ILE A 1 182 ? -18.808 -6.653 12.601 1.00 96.94 182 ILE A N 1
ATOM 1415 C CA . ILE A 1 182 ? -18.171 -6.881 13.908 1.00 96.94 182 ILE A CA 1
ATOM 1416 C C . ILE A 1 182 ? -19.176 -6.857 15.072 1.00 96.94 182 ILE A C 1
ATOM 1418 O O . ILE A 1 182 ? -18.894 -7.393 16.141 1.00 96.94 182 ILE A O 1
ATOM 1422 N N . GLY A 1 183 ? -20.360 -6.265 14.886 1.00 96.62 183 GLY A N 1
ATOM 1423 C CA . GLY A 1 183 ? -21.449 -6.290 15.862 1.00 96.62 183 GLY A CA 1
ATOM 1424 C C . GLY A 1 183 ? -21.029 -5.785 17.247 1.00 96.62 183 GLY A C 1
ATOM 1425 O O . GLY A 1 183 ? -20.453 -4.706 17.385 1.00 96.62 183 GLY A O 1
ATOM 1426 N N . HIS A 1 184 ? -21.303 -6.574 18.292 1.00 96.44 184 HIS A N 1
ATOM 1427 C CA . HIS A 1 184 ? -20.965 -6.224 19.679 1.00 96.44 184 HIS A CA 1
ATOM 1428 C C . HIS A 1 184 ? -19.454 -6.136 19.940 1.00 96.44 184 HIS A C 1
ATOM 1430 O O . HIS A 1 184 ? -19.057 -5.507 20.920 1.00 96.44 184 HIS A O 1
ATOM 1436 N N . LEU A 1 185 ? -18.608 -6.710 19.076 1.00 98.25 185 LEU A N 1
ATOM 1437 C CA . LEU A 1 185 ? -17.150 -6.609 19.203 1.00 98.25 185 LEU A CA 1
ATOM 1438 C C . LEU A 1 185 ? -16.669 -5.159 19.086 1.00 98.25 185 LEU A C 1
ATOM 1440 O O . LEU A 1 185 ? -15.655 -4.815 19.685 1.00 98.25 185 LEU A O 1
ATOM 1444 N N . ALA A 1 186 ? -17.415 -4.298 18.380 1.00 97.75 186 ALA A N 1
ATOM 1445 C CA . ALA A 1 186 ? -17.133 -2.865 18.313 1.00 97.75 186 ALA A CA 1
ATOM 1446 C C . ALA A 1 186 ? -17.068 -2.233 19.711 1.00 97.75 186 ALA A C 1
ATOM 1448 O O . ALA A 1 186 ? -16.161 -1.457 19.993 1.00 97.75 186 ALA A O 1
ATOM 1449 N N . VAL A 1 187 ? -18.005 -2.598 20.594 1.00 97.50 187 VAL A N 1
ATOM 1450 C CA . VAL A 1 187 ? -18.086 -2.052 21.955 1.00 97.50 187 VAL A CA 1
ATOM 1451 C C . VAL A 1 187 ? -16.858 -2.467 22.757 1.00 97.50 187 VAL A C 1
ATOM 1453 O O . VAL A 1 187 ? -16.156 -1.603 23.277 1.00 97.50 187 VAL A O 1
ATOM 1456 N N . LEU A 1 188 ? -16.543 -3.766 22.773 1.00 98.50 188 LEU A N 1
ATOM 1457 C CA . LEU A 1 188 ? -15.356 -4.282 23.459 1.00 98.50 188 LEU A CA 1
ATOM 1458 C C . LEU A 1 188 ? -14.072 -3.629 22.930 1.00 98.50 188 LEU A C 1
ATOM 1460 O O . LEU A 1 188 ? -13.231 -3.177 23.704 1.00 98.50 188 LEU A O 1
ATOM 1464 N N . PHE A 1 189 ? -13.931 -3.534 21.606 1.00 98.56 189 PHE A N 1
ATOM 1465 C CA . PHE A 1 189 ? -12.766 -2.916 20.982 1.00 98.56 189 PHE A CA 1
ATOM 1466 C C . PHE A 1 189 ? -12.583 -1.467 21.452 1.00 98.56 189 PHE A C 1
ATOM 1468 O O . PHE A 1 189 ? -11.482 -1.072 21.839 1.00 98.56 189 PHE A O 1
ATOM 1475 N N . LEU A 1 190 ? -13.657 -0.674 21.460 1.00 98.00 190 LEU A N 1
ATOM 1476 C CA . LEU A 1 190 ? -13.614 0.730 21.870 1.00 98.00 190 LEU A CA 1
ATOM 1477 C C . LEU A 1 190 ? -13.366 0.896 23.376 1.00 98.00 190 LEU A C 1
ATOM 1479 O O . LEU A 1 190 ? -12.641 1.812 23.776 1.00 98.00 190 LEU A O 1
ATOM 1483 N N . GLU A 1 191 ? -13.878 -0.007 24.214 1.00 98.12 191 GLU A N 1
ATOM 1484 C CA . GLU A 1 191 ? -13.557 -0.054 25.645 1.00 98.12 191 GLU A CA 1
ATOM 1485 C C . GLU A 1 191 ? -12.060 -0.305 25.875 1.00 98.12 191 GLU A C 1
ATOM 1487 O O . GLU A 1 191 ? -11.413 0.446 26.617 1.00 98.12 191 GLU A O 1
ATOM 1492 N N . CYS A 1 192 ? -11.473 -1.277 25.168 1.00 98.56 192 CYS A N 1
ATOM 1493 C CA . CYS A 1 192 ? -10.035 -1.541 25.201 1.00 98.56 192 CYS A CA 1
ATOM 1494 C C . CYS A 1 192 ? -9.219 -0.340 24.696 1.00 98.56 192 CYS A C 1
ATOM 1496 O O . CYS A 1 192 ? -8.240 0.054 25.336 1.00 98.56 192 CYS A O 1
ATOM 1498 N N . VAL A 1 193 ? -9.629 0.301 23.593 1.00 98.12 193 VAL A N 1
ATOM 1499 C CA . VAL A 1 193 ? -8.999 1.528 23.060 1.00 98.12 193 VAL A CA 1
ATOM 1500 C C . VAL A 1 193 ? -9.022 2.653 24.094 1.00 98.12 193 VAL A C 1
ATOM 1502 O O . VAL A 1 193 ? -8.000 3.299 24.349 1.00 98.12 193 VAL A O 1
ATOM 1505 N N . LYS A 1 194 ? -10.161 2.885 24.746 1.00 96.75 194 LYS A N 1
ATOM 1506 C CA . LYS A 1 194 ? -10.288 3.913 25.783 1.00 96.75 194 LYS A CA 1
ATOM 1507 C C . LYS A 1 194 ? -9.397 3.605 26.989 1.00 96.75 194 LYS A C 1
ATOM 1509 O O . LYS A 1 194 ? -8.728 4.508 27.497 1.00 96.75 194 LYS A O 1
ATOM 1514 N N . GLY A 1 195 ? -9.338 2.340 27.405 1.00 97.31 195 GLY A N 1
ATOM 1515 C CA . GLY A 1 195 ? -8.493 1.875 28.506 1.00 97.31 195 GLY A CA 1
ATOM 1516 C C . GLY A 1 195 ? -6.995 1.834 28.186 1.00 97.31 195 GLY A C 1
ATOM 1517 O O . GLY A 1 195 ? -6.181 1.957 29.0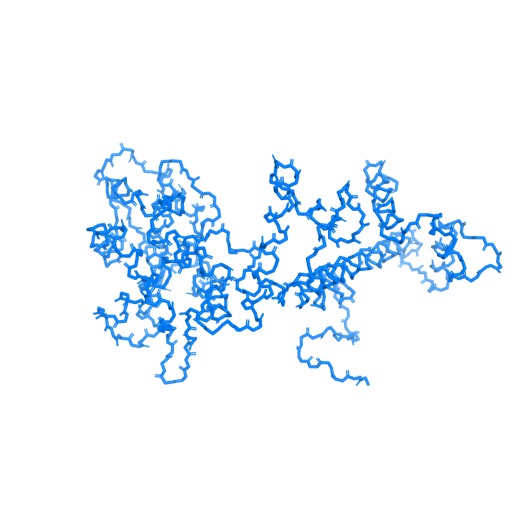98 1.00 97.31 195 GLY A O 1
ATOM 1518 N N . GLY A 1 196 ? -6.619 1.686 26.911 1.00 98.19 196 GLY A N 1
ATOM 1519 C CA . GLY A 1 196 ? -5.237 1.421 26.495 1.00 98.19 196 GLY A CA 1
ATOM 1520 C C . GLY A 1 196 ? -4.731 0.038 26.923 1.00 98.19 196 GLY A C 1
ATOM 1521 O O . GLY A 1 196 ? -3.522 -0.170 27.014 1.00 98.19 196 GLY A O 1
ATOM 1522 N N . LYS A 1 197 ? -5.651 -0.879 27.244 1.00 98.44 197 LYS A N 1
ATOM 1523 C CA . LYS A 1 197 ? -5.379 -2.201 27.814 1.00 98.44 197 LYS A CA 1
ATOM 1524 C C . LYS A 1 197 ? -6.307 -3.243 27.204 1.00 98.44 197 LYS A C 1
ATOM 1526 O O . LYS A 1 197 ? -7.454 -2.927 26.899 1.00 98.44 197 LYS A O 1
ATOM 1531 N N . VAL A 1 198 ? -5.818 -4.467 27.046 1.00 98.62 198 VAL A N 1
ATOM 1532 C CA . VAL A 1 198 ? -6.592 -5.600 26.516 1.00 98.62 198 VAL A CA 1
ATOM 1533 C C . VAL A 1 198 ? -6.122 -6.901 27.163 1.00 98.62 198 VAL A C 1
ATOM 1535 O O . VAL A 1 198 ? -4.924 -7.048 27.412 1.00 98.62 198 VAL A O 1
ATOM 1538 N N . SER A 1 199 ? -7.037 -7.821 27.470 1.00 98.44 199 SER A N 1
ATOM 1539 C CA . SER A 1 199 ? -6.675 -9.161 27.949 1.00 98.44 199 SER A CA 1
ATOM 1540 C C . SER A 1 199 ? -6.407 -10.126 26.788 1.00 98.44 199 SER A C 1
ATOM 1542 O O . SER A 1 199 ? -6.842 -9.883 25.661 1.00 98.44 199 SER A O 1
ATOM 1544 N N . LEU A 1 200 ? -5.714 -11.243 27.034 1.00 98.31 200 LEU A N 1
ATOM 1545 C CA . LEU A 1 200 ? -5.570 -12.282 26.005 1.00 98.31 200 LEU A CA 1
ATOM 1546 C C . LEU A 1 200 ? -6.927 -12.887 25.614 1.00 98.31 200 LEU A C 1
ATOM 1548 O O . LEU A 1 200 ? -7.145 -13.142 24.432 1.00 98.31 200 LEU A O 1
ATOM 1552 N N . ALA A 1 201 ? -7.853 -13.034 26.570 1.00 98.25 201 ALA A N 1
ATOM 1553 C CA . ALA A 1 201 ? -9.224 -13.469 26.299 1.00 98.25 201 ALA A CA 1
ATOM 1554 C C . ALA A 1 201 ? -9.954 -12.517 25.339 1.00 98.25 201 ALA A C 1
ATOM 1556 O O . ALA A 1 201 ? -10.593 -12.963 24.386 1.00 98.25 201 ALA A O 1
ATOM 1557 N N . ASP A 1 202 ? -9.825 -11.205 25.556 1.00 98.56 202 ASP A N 1
ATOM 1558 C CA . ASP A 1 202 ? -10.430 -10.201 24.680 1.00 98.56 202 ASP A CA 1
ATOM 1559 C C . ASP A 1 202 ? -9.792 -10.227 23.288 1.00 98.56 202 ASP A C 1
ATOM 1561 O O . ASP A 1 202 ? -10.503 -10.123 22.294 1.00 98.56 202 ASP A O 1
ATOM 1565 N N . LEU A 1 203 ? -8.469 -10.414 23.183 1.00 98.50 203 LEU A N 1
ATOM 1566 C CA . LEU A 1 203 ? -7.801 -10.564 21.884 1.00 98.50 203 LEU A CA 1
ATOM 1567 C C . LEU A 1 203 ? -8.312 -11.785 21.111 1.00 98.50 203 LEU A C 1
ATOM 1569 O O . LEU A 1 203 ? -8.536 -11.684 19.904 1.00 98.50 203 LEU A O 1
ATOM 1573 N N . ASP A 1 204 ? -8.519 -12.912 21.797 1.00 97.81 204 ASP A N 1
ATOM 1574 C CA . ASP A 1 204 ? -9.092 -14.119 21.196 1.00 97.81 204 ASP A CA 1
ATOM 1575 C C . ASP A 1 204 ? -10.544 -13.873 20.749 1.00 97.81 204 ASP A C 1
ATOM 1577 O O . ASP A 1 204 ? -10.942 -14.283 19.657 1.00 97.81 204 ASP A O 1
ATOM 1581 N N . TYR A 1 205 ? -11.327 -13.130 21.536 1.00 98.00 205 TYR A N 1
ATOM 1582 C CA . TYR A 1 205 ? -12.708 -12.778 21.199 1.00 98.00 205 TYR A CA 1
ATOM 1583 C C . TYR A 1 205 ? -12.820 -11.769 20.044 1.00 98.00 205 TYR A C 1
ATOM 1585 O O . TYR A 1 205 ? -13.757 -11.831 19.247 1.00 98.00 205 TYR A O 1
ATOM 1593 N N . LEU A 1 206 ? -11.844 -10.866 19.909 1.00 98.56 206 LEU A N 1
ATOM 1594 C CA . LEU A 1 206 ? -11.746 -9.878 18.830 1.00 98.56 206 LEU A CA 1
ATOM 1595 C C . LEU A 1 206 ? -11.218 -10.468 17.509 1.00 98.56 206 LEU A C 1
ATOM 1597 O O . LEU A 1 206 ? -11.174 -9.749 16.508 1.00 98.56 206 LEU A O 1
ATOM 1601 N N . ALA A 1 207 ? -10.858 -11.757 17.462 1.00 97.19 207 ALA A N 1
ATOM 1602 C CA . ALA A 1 207 ? -10.329 -12.415 16.266 1.00 97.19 207 ALA A CA 1
ATOM 1603 C C . ALA A 1 207 ? -11.138 -12.165 14.971 1.00 97.19 207 ALA A C 1
ATOM 1605 O O . ALA A 1 207 ? -10.498 -11.926 13.949 1.00 97.19 207 ALA A O 1
ATOM 1606 N N . PRO A 1 208 ? -12.488 -12.097 14.963 1.00 96.62 208 PRO A N 1
ATOM 1607 C CA . PRO A 1 208 ? -13.251 -11.796 13.744 1.00 96.62 208 PRO A CA 1
ATOM 1608 C C . PRO A 1 208 ? -12.962 -10.424 13.108 1.00 96.62 208 PRO A C 1
ATOM 1610 O O . PRO A 1 208 ? -13.343 -10.185 11.961 1.00 96.62 208 PRO A O 1
ATOM 1613 N N . MET A 1 209 ? -12.302 -9.503 13.822 1.00 96.62 209 MET A N 1
ATOM 1614 C CA . MET A 1 209 ? -11.889 -8.199 13.285 1.00 96.62 209 MET A CA 1
ATOM 1615 C C . MET A 1 209 ? -10.621 -8.269 12.426 1.00 96.62 209 MET A C 1
ATOM 1617 O O . MET A 1 209 ? -10.317 -7.312 11.708 1.00 96.62 209 MET A O 1
ATOM 1621 N N . LYS A 1 210 ? -9.874 -9.375 12.496 1.00 96.69 210 LYS A N 1
ATOM 1622 C CA . LYS A 1 210 ? -8.605 -9.568 11.790 1.00 96.69 210 LYS A CA 1
ATOM 1623 C C . LYS A 1 210 ? -8.694 -9.227 10.293 1.00 96.69 210 LYS A C 1
ATOM 1625 O O . LYS A 1 210 ? -9.735 -9.460 9.673 1.00 96.69 210 LYS A O 1
ATOM 1630 N N . PRO A 1 211 ? -7.622 -8.703 9.673 1.00 95.25 211 PRO A N 1
ATOM 1631 C CA . PRO A 1 211 ? -7.645 -8.343 8.257 1.00 95.25 211 PRO A CA 1
ATOM 1632 C C . PRO A 1 211 ? -8.023 -9.490 7.314 1.00 95.25 211 PRO A C 1
ATOM 1634 O O . PRO A 1 211 ? -8.627 -9.228 6.275 1.00 95.25 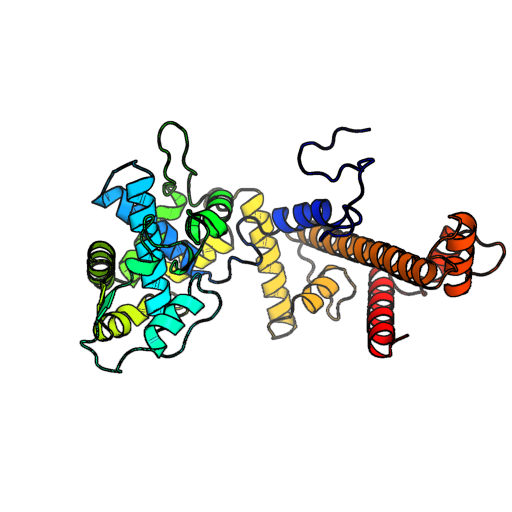211 PRO A O 1
ATOM 1637 N N . SER A 1 212 ? -7.672 -10.735 7.655 1.00 94.81 212 SER A N 1
ATOM 1638 C CA . SER A 1 212 ? -7.996 -11.918 6.847 1.00 94.81 212 SER A CA 1
ATOM 1639 C C . SER A 1 212 ? -9.443 -12.414 6.983 1.00 94.81 212 SER A C 1
ATOM 1641 O O . SER A 1 212 ? -9.920 -13.130 6.108 1.00 94.81 212 SER A O 1
ATOM 1643 N N . GLU A 1 213 ? -10.176 -11.979 8.010 1.00 95.69 213 GLU A N 1
ATOM 1644 C CA . GLU A 1 213 ? -11.518 -12.479 8.360 1.00 95.69 213 GLU A CA 1
ATOM 1645 C C . GLU A 1 213 ? -12.652 -11.755 7.600 1.00 95.69 213 GLU A C 1
ATOM 1647 O O . GLU A 1 213 ? -13.734 -11.491 8.133 1.00 95.69 213 GLU A O 1
ATOM 1652 N N . VAL A 1 214 ? -12.413 -11.389 6.335 1.00 96.31 214 VAL A N 1
ATOM 1653 C CA . VAL A 1 214 ? -13.457 -10.836 5.458 1.00 96.31 214 VAL A CA 1
ATOM 1654 C C . VAL A 1 214 ? -14.380 -11.969 5.010 1.00 96.31 214 VAL A C 1
ATOM 1656 O O . VAL A 1 214 ? -13.968 -12.864 4.273 1.00 96.31 214 VAL A O 1
ATOM 1659 N N . ILE A 1 215 ? -15.654 -11.918 5.408 1.00 96.19 215 ILE A N 1
ATOM 1660 C CA . ILE A 1 215 ? -16.634 -12.940 5.016 1.00 96.19 215 ILE A CA 1
ATOM 1661 C C . ILE A 1 215 ? -17.014 -12.772 3.543 1.00 96.19 215 ILE A C 1
ATOM 1663 O O . ILE A 1 215 ? -17.651 -11.789 3.162 1.00 96.19 215 ILE A O 1
ATOM 1667 N N . ALA A 1 216 ? -16.674 -13.761 2.717 1.00 96.19 216 ALA A N 1
ATOM 1668 C CA . ALA A 1 216 ? -17.048 -13.779 1.308 1.00 96.19 216 ALA A CA 1
ATOM 1669 C C . ALA A 1 216 ? -18.574 -13.674 1.129 1.00 96.19 216 ALA A C 1
ATOM 1671 O O . ALA A 1 216 ? -19.351 -14.395 1.751 1.00 96.19 216 ALA A O 1
ATOM 1672 N N . GLY A 1 217 ? -18.998 -12.758 0.259 1.00 96.44 217 GLY A N 1
ATOM 1673 C CA . GLY A 1 217 ? -20.411 -12.489 -0.034 1.00 96.44 217 GLY A CA 1
ATOM 1674 C C . GLY A 1 217 ? -21.135 -11.591 0.978 1.00 96.44 217 GLY A C 1
ATOM 1675 O O . GLY A 1 217 ? -22.307 -11.290 0.766 1.00 96.44 217 GLY A O 1
ATOM 1676 N N . SER A 1 218 ? -20.470 -11.130 2.042 1.00 97.44 218 SER A N 1
ATOM 1677 C CA . SER A 1 218 ? -21.058 -10.159 2.971 1.00 97.44 218 SER A CA 1
ATOM 1678 C C . SER A 1 218 ? -21.252 -8.774 2.332 1.00 97.44 218 SER A C 1
ATOM 1680 O O . SER A 1 218 ? -20.712 -8.465 1.261 1.00 97.44 218 SER A O 1
ATOM 1682 N N . GLU A 1 219 ? -22.014 -7.913 3.016 1.00 97.81 219 GLU A N 1
ATOM 1683 C CA . GLU A 1 219 ? -22.152 -6.493 2.659 1.00 97.81 219 GLU A CA 1
ATOM 1684 C C . GLU A 1 219 ? -20.777 -5.796 2.674 1.00 97.81 219 GLU A C 1
ATOM 1686 O O . GLU A 1 219 ? -20.436 -5.102 1.717 1.00 97.81 219 GLU A O 1
ATOM 1691 N N . GLU A 1 220 ? -19.946 -6.056 3.698 1.00 97.56 220 GLU A N 1
ATOM 1692 C CA . GLU A 1 220 ? -18.574 -5.529 3.801 1.00 97.56 220 GLU A CA 1
ATOM 1693 C C . GLU A 1 220 ? -17.727 -5.961 2.598 1.00 97.56 220 GLU A C 1
ATOM 1695 O O . GLU A 1 220 ? -17.107 -5.122 1.949 1.00 97.56 220 GLU A O 1
ATOM 1700 N N . HIS A 1 221 ? -17.732 -7.256 2.264 1.00 97.12 221 HIS A N 1
ATOM 1701 C CA . HIS A 1 221 ? -16.975 -7.789 1.134 1.00 97.12 221 HIS A CA 1
ATOM 1702 C C . HIS A 1 221 ? -17.398 -7.143 -0.189 1.00 97.12 221 HIS A C 1
ATOM 1704 O O . HIS A 1 221 ? -16.551 -6.737 -0.983 1.00 97.12 221 HIS A O 1
ATOM 1710 N N . SER A 1 222 ? -18.704 -7.006 -0.416 1.00 96.62 222 SER A N 1
ATOM 1711 C CA . SER A 1 222 ? -19.237 -6.424 -1.651 1.00 96.62 222 SER A CA 1
ATOM 1712 C C . SER A 1 222 ? -18.830 -4.955 -1.803 1.00 96.62 222 SER A C 1
ATOM 1714 O O . SER A 1 222 ? -18.306 -4.572 -2.850 1.00 96.62 222 SER A O 1
ATOM 1716 N N . LEU A 1 223 ? -18.976 -4.160 -0.738 1.00 96.56 223 LEU A N 1
ATOM 1717 C CA . LEU A 1 223 ? -18.600 -2.742 -0.719 1.00 96.56 223 LEU A CA 1
ATOM 1718 C C . LEU A 1 223 ? -17.087 -2.531 -0.800 1.00 96.56 223 LEU A C 1
ATOM 1720 O O . LEU A 1 223 ? -16.629 -1.572 -1.424 1.00 96.56 223 LEU A O 1
ATOM 1724 N N . LEU A 1 224 ? -16.296 -3.431 -0.211 1.00 95.50 224 LEU A N 1
ATOM 1725 C CA . LEU A 1 224 ? -14.854 -3.466 -0.410 1.00 95.50 224 LEU A CA 1
ATOM 1726 C C . LEU A 1 224 ? -14.554 -3.661 -1.901 1.00 95.50 224 LEU A C 1
ATOM 1728 O O . LEU A 1 224 ? -13.931 -2.796 -2.509 1.00 95.50 224 LEU A O 1
ATOM 1732 N N . VAL A 1 225 ? -15.067 -4.715 -2.543 1.00 94.25 225 VAL A N 1
ATOM 1733 C CA . VAL A 1 225 ? -14.838 -4.955 -3.982 1.00 94.25 225 VAL A CA 1
ATOM 1734 C C . VAL A 1 225 ? -15.301 -3.770 -4.842 1.00 94.25 225 VAL A C 1
ATOM 1736 O O . VAL A 1 225 ? -14.603 -3.381 -5.776 1.00 94.25 225 VAL A O 1
ATOM 1739 N N . GLU A 1 226 ? -16.446 -3.155 -4.546 1.00 93.25 226 GLU A N 1
ATOM 1740 C CA . GLU A 1 226 ? -16.885 -1.923 -5.217 1.00 93.25 226 GLU A CA 1
ATOM 1741 C C . GLU A 1 226 ? -15.905 -0.768 -5.025 1.00 93.25 226 GLU A C 1
ATOM 1743 O O . GLU A 1 226 ? -15.586 -0.066 -5.986 1.00 93.25 226 GLU A O 1
ATOM 1748 N N . THR A 1 227 ? -15.377 -0.617 -3.814 1.00 91.75 227 THR A N 1
ATOM 1749 C CA . THR A 1 227 ? -14.353 0.367 -3.476 1.00 91.75 227 THR A CA 1
ATOM 1750 C C . THR A 1 227 ? -13.076 0.140 -4.279 1.00 91.75 227 THR A C 1
ATOM 1752 O O . THR A 1 227 ? -12.549 1.117 -4.798 1.00 91.75 227 THR A O 1
ATOM 1755 N N . LEU A 1 228 ? -12.603 -1.103 -4.444 1.00 89.44 228 LEU A N 1
ATOM 1756 C CA . LEU A 1 228 ? -11.427 -1.445 -5.266 1.00 89.44 228 LEU A CA 1
ATOM 1757 C C . LEU A 1 228 ? -11.664 -1.198 -6.752 1.00 89.44 228 LEU A C 1
ATOM 1759 O O . LEU A 1 228 ? -10.822 -0.618 -7.426 1.00 89.44 228 LEU A O 1
ATOM 1763 N N . LEU A 1 229 ? -12.818 -1.621 -7.258 1.00 89.75 229 LEU A N 1
ATOM 1764 C CA . LEU A 1 229 ? -13.171 -1.495 -8.670 1.00 89.75 229 LEU A CA 1
ATOM 1765 C C . LEU A 1 229 ? -13.734 -0.111 -9.017 1.00 89.75 229 LEU A C 1
ATOM 1767 O O . LEU A 1 229 ? -14.215 0.089 -10.132 1.00 89.75 229 LEU A O 1
ATOM 1771 N N . GLY A 1 230 ? -13.759 0.827 -8.067 1.00 88.75 230 GLY A N 1
ATOM 1772 C CA . GLY A 1 230 ? -14.341 2.151 -8.257 1.00 88.75 230 GLY A CA 1
ATOM 1773 C C . GLY A 1 230 ? -15.785 2.112 -8.772 1.00 88.75 230 GLY A C 1
ATOM 1774 O O . GLY A 1 230 ? -16.165 2.953 -9.585 1.00 88.75 230 GLY A O 1
ATOM 1775 N N . ARG A 1 231 ? -16.577 1.094 -8.401 1.00 87.56 231 ARG A N 1
ATOM 1776 C CA . ARG A 1 231 ? -17.969 0.900 -8.851 1.00 87.56 231 ARG A CA 1
ATOM 1777 C C . ARG A 1 231 ? -18.909 1.800 -8.059 1.00 87.56 231 ARG A C 1
ATOM 1779 O O . ARG A 1 231 ? -19.629 1.349 -7.182 1.00 87.56 231 ARG A O 1
ATOM 1786 N N . VAL A 1 232 ? -18.876 3.085 -8.387 1.00 82.62 232 VAL A N 1
ATOM 1787 C CA . VAL A 1 232 ? -19.756 4.108 -7.814 1.00 82.62 232 VAL A CA 1
ATOM 1788 C C . VAL A 1 232 ? -20.638 4.749 -8.878 1.00 82.62 232 VAL A C 1
ATOM 1790 O O . VAL A 1 232 ? -20.362 4.629 -10.072 1.00 82.62 232 VAL A O 1
ATOM 1793 N N . SER A 1 233 ? -21.700 5.430 -8.438 1.00 78.12 233 SER A N 1
ATOM 1794 C CA . SER A 1 233 ? -22.686 6.097 -9.301 1.00 78.12 233 SER A CA 1
ATOM 1795 C C . SER A 1 233 ? -22.053 7.083 -10.288 1.00 78.12 233 SER A C 1
ATOM 1797 O O . SER A 1 233 ? -22.467 7.141 -11.442 1.00 78.12 233 SER A O 1
ATOM 1799 N N . SER A 1 234 ? -21.026 7.815 -9.854 1.00 83.75 234 SER A N 1
ATOM 1800 C CA . SER A 1 234 ? -20.230 8.723 -10.682 1.00 83.75 234 SER A CA 1
ATOM 1801 C C . SER A 1 234 ? -18.742 8.392 -10.546 1.00 83.75 234 SER A C 1
ATOM 1803 O O . SER A 1 234 ? -18.045 8.958 -9.702 1.00 83.75 234 SER A O 1
ATOM 1805 N N . ALA A 1 235 ? -18.265 7.431 -11.339 1.00 87.81 235 ALA A N 1
ATOM 1806 C CA . ALA A 1 235 ? -16.859 7.034 -11.332 1.00 87.81 235 ALA A CA 1
ATOM 1807 C C . ALA A 1 235 ? -15.962 8.157 -11.874 1.00 87.81 235 ALA A C 1
ATOM 1809 O O . ALA A 1 235 ? -16.213 8.708 -12.947 1.00 87.81 235 ALA A O 1
ATOM 1810 N N . SER A 1 236 ? -14.908 8.476 -11.127 1.00 88.25 236 SER A N 1
ATOM 1811 C CA . SER A 1 236 ? -13.853 9.398 -11.554 1.00 88.25 236 SER A CA 1
ATOM 1812 C C . SER A 1 236 ? -12.883 8.730 -12.545 1.00 88.25 236 SER A C 1
ATOM 1814 O O . SER A 1 236 ? -12.860 7.506 -12.669 1.00 88.25 236 SER A O 1
ATOM 1816 N N . ALA A 1 237 ? -12.037 9.502 -13.235 1.00 88.31 237 ALA A N 1
ATOM 1817 C CA . ALA A 1 237 ? -10.976 8.920 -14.068 1.00 88.31 237 ALA A CA 1
ATOM 1818 C C . ALA A 1 237 ? -10.032 7.982 -13.270 1.00 88.31 237 ALA A C 1
ATOM 1820 O O . ALA A 1 237 ? -9.809 6.859 -13.729 1.00 88.31 237 ALA A O 1
ATOM 1821 N N . PRO A 1 238 ? -9.574 8.343 -12.049 1.00 88.00 238 PRO A N 1
ATOM 1822 C CA . PRO A 1 238 ? -8.872 7.425 -11.147 1.00 88.00 238 PRO A CA 1
ATOM 1823 C C . PRO A 1 238 ? -9.602 6.098 -10.882 1.00 88.00 238 PRO A C 1
ATOM 1825 O O . PRO A 1 238 ? -8.993 5.026 -10.906 1.00 88.00 238 PRO A O 1
ATOM 1828 N N . ASP A 1 239 ? -10.923 6.142 -10.670 1.00 91.19 239 ASP A N 1
ATOM 1829 C CA . ASP A 1 239 ? -11.732 4.935 -10.466 1.00 91.19 239 ASP A CA 1
ATOM 1830 C C . ASP A 1 239 ? -11.683 4.001 -11.683 1.00 91.19 239 ASP A C 1
ATOM 1832 O O . ASP A 1 239 ? -11.579 2.783 -11.523 1.00 91.19 239 ASP A O 1
ATOM 1836 N N . LEU A 1 240 ? -11.741 4.564 -12.892 1.00 91.06 240 LEU A N 1
ATOM 1837 C CA . LEU A 1 240 ? -11.728 3.805 -14.143 1.00 91.06 240 LEU A CA 1
ATOM 1838 C C . LEU A 1 240 ? -10.358 3.177 -14.433 1.00 91.06 240 LEU A C 1
ATOM 1840 O O . LEU A 1 240 ? -10.308 2.017 -14.846 1.00 91.06 240 LEU A O 1
ATOM 1844 N N . LEU A 1 241 ? -9.258 3.893 -14.173 1.00 91.50 241 LEU A N 1
ATOM 1845 C CA . LEU A 1 241 ? -7.891 3.375 -14.350 1.00 91.50 241 LEU A CA 1
ATOM 1846 C C . LEU A 1 241 ? -7.633 2.168 -13.442 1.00 91.50 241 LEU A C 1
ATOM 1848 O O . LEU A 1 241 ? -7.238 1.090 -13.901 1.00 91.50 241 LEU A O 1
ATOM 1852 N N . ARG A 1 242 ? -7.973 2.310 -12.159 1.00 91.75 242 ARG A N 1
ATOM 1853 C CA . ARG A 1 242 ? -7.853 1.231 -11.179 1.00 91.75 242 ARG A CA 1
ATOM 1854 C C . ARG A 1 242 ? -8.741 0.035 -11.522 1.00 91.75 242 ARG A C 1
ATOM 1856 O O . ARG A 1 242 ? -8.281 -1.105 -11.459 1.00 91.75 242 ARG A O 1
ATOM 1863 N N . ARG A 1 243 ? -9.997 0.278 -11.925 1.00 91.88 243 ARG A N 1
ATOM 1864 C CA . ARG A 1 243 ? -10.925 -0.776 -12.371 1.00 91.88 243 ARG A CA 1
ATOM 1865 C C . ARG A 1 243 ? -10.355 -1.563 -13.544 1.00 91.88 243 ARG A C 1
ATOM 1867 O O . ARG A 1 243 ? -10.414 -2.790 -13.539 1.00 91.88 243 ARG A O 1
ATOM 1874 N N . SER A 1 244 ? -9.817 -0.859 -14.533 1.00 92.50 244 SER A N 1
ATOM 1875 C CA . SER A 1 244 ? -9.261 -1.460 -15.744 1.00 92.50 244 SER A CA 1
ATOM 1876 C C . SER A 1 244 ? -8.047 -2.323 -15.421 1.00 92.50 244 SER A C 1
ATOM 1878 O O . SER A 1 244 ? -8.006 -3.477 -15.839 1.00 92.50 244 SER A O 1
ATOM 1880 N N . THR A 1 245 ? -7.134 -1.832 -14.576 1.00 93.06 245 THR A N 1
ATOM 1881 C CA . THR A 1 245 ? -5.987 -2.619 -14.100 1.00 93.06 245 THR A CA 1
ATOM 1882 C C . THR A 1 245 ? -6.433 -3.880 -13.352 1.00 93.06 245 THR A C 1
ATOM 1884 O O . THR A 1 245 ? -5.956 -4.978 -13.638 1.00 93.06 245 THR A O 1
ATOM 1887 N N . ALA A 1 246 ? -7.389 -3.761 -12.424 1.00 91.69 246 ALA A N 1
ATOM 1888 C CA . ALA A 1 246 ? -7.915 -4.913 -11.692 1.00 91.69 246 ALA A CA 1
ATOM 1889 C C . ALA A 1 246 ? -8.579 -5.936 -12.630 1.00 91.69 246 ALA A C 1
ATOM 1891 O O . ALA A 1 246 ? -8.384 -7.140 -12.473 1.00 91.69 246 ALA A O 1
ATOM 1892 N N . ARG A 1 247 ? -9.323 -5.473 -13.642 1.00 91.31 247 ARG A N 1
ATOM 1893 C CA . ARG A 1 247 ? -9.923 -6.349 -14.654 1.00 91.31 247 ARG A CA 1
ATOM 1894 C C . ARG A 1 247 ? -8.863 -7.061 -15.491 1.00 91.31 247 ARG A C 1
ATOM 1896 O O . ARG A 1 247 ? -9.001 -8.261 -15.699 1.00 91.31 247 ARG A O 1
ATOM 1903 N N . MET A 1 248 ? -7.807 -6.367 -15.915 1.00 92.44 248 MET A N 1
ATOM 1904 C CA . MET A 1 248 ? -6.692 -6.977 -16.650 1.00 92.44 248 MET A CA 1
ATOM 1905 C C . MET A 1 248 ? -5.999 -8.075 -15.830 1.00 92.44 248 MET A C 1
ATOM 1907 O O . MET A 1 248 ? -5.676 -9.128 -16.375 1.00 92.44 248 MET A O 1
ATOM 1911 N N . LEU A 1 249 ? -5.817 -7.873 -14.519 1.00 92.62 249 LEU A N 1
ATOM 1912 C CA . LEU A 1 249 ? -5.281 -8.909 -13.624 1.00 92.62 249 LEU A CA 1
ATOM 1913 C C . LEU A 1 249 ? -6.217 -10.115 -13.524 1.00 92.62 249 LEU A C 1
ATOM 1915 O O . LEU A 1 249 ? -5.764 -11.248 -13.643 1.00 92.62 249 LEU A O 1
ATOM 1919 N N . LEU A 1 250 ? -7.520 -9.886 -13.338 1.00 91.88 250 LEU A N 1
ATOM 1920 C CA . LEU A 1 250 ? -8.514 -10.963 -13.256 1.00 91.88 250 LEU A CA 1
ATOM 1921 C C . LEU A 1 250 ? -8.624 -11.752 -14.566 1.00 91.88 250 LEU A C 1
ATOM 1923 O O . LEU A 1 250 ? -8.762 -12.971 -14.532 1.00 91.88 250 LEU A O 1
ATOM 1927 N N . GLN A 1 251 ? -8.538 -11.072 -15.711 1.00 90.81 251 GLN A N 1
ATOM 1928 C CA . GLN A 1 251 ? -8.478 -11.709 -17.026 1.00 90.81 251 GLN A CA 1
ATOM 1929 C C . GLN A 1 251 ? -7.237 -12.595 -17.147 1.00 90.81 251 GLN A C 1
ATOM 1931 O O . GLN A 1 251 ? -7.357 -13.740 -17.574 1.00 90.81 251 GLN A O 1
ATOM 1936 N N . LEU A 1 252 ? -6.067 -12.103 -16.725 1.00 91.56 252 LEU A N 1
ATOM 1937 C CA . LEU A 1 252 ? -4.840 -12.895 -16.751 1.00 91.56 252 LEU A CA 1
ATOM 1938 C C . LEU A 1 252 ? -4.943 -14.120 -15.833 1.00 91.56 252 LEU A C 1
ATOM 1940 O O . LEU A 1 252 ? -4.655 -15.218 -16.289 1.00 91.56 252 LEU A O 1
ATOM 1944 N N . ILE A 1 253 ? -5.443 -13.958 -14.603 1.00 94.06 253 ILE A N 1
ATOM 1945 C CA . ILE A 1 253 ? -5.689 -15.069 -13.665 1.00 94.06 253 ILE A CA 1
ATOM 1946 C C . ILE A 1 253 ? -6.633 -16.112 -14.274 1.00 94.06 253 ILE A C 1
ATOM 1948 O O . ILE A 1 253 ? -6.412 -17.311 -14.125 1.00 94.06 253 ILE A O 1
ATOM 1952 N N . ALA A 1 254 ? -7.686 -15.677 -14.970 1.00 92.31 254 ALA A N 1
ATOM 1953 C CA . ALA A 1 254 ? -8.623 -16.587 -15.621 1.00 92.31 254 ALA A CA 1
ATOM 1954 C C . ALA A 1 254 ? -7.974 -17.380 -16.770 1.00 92.31 254 ALA A C 1
ATOM 1956 O O . ALA A 1 254 ? -8.338 -18.533 -16.991 1.00 92.31 254 ALA A O 1
ATOM 1957 N N . VAL A 1 255 ? -7.018 -16.779 -17.486 1.00 91.06 255 VAL A N 1
ATOM 1958 C CA . VAL A 1 255 ? -6.280 -17.428 -18.581 1.00 91.06 255 VAL A CA 1
ATOM 1959 C C . VAL A 1 255 ? -5.210 -18.385 -18.049 1.00 91.06 255 VAL A C 1
ATOM 1961 O O . VAL A 1 255 ? -5.085 -19.496 -18.557 1.00 91.06 255 VAL A O 1
ATOM 1964 N N . THR A 1 256 ? -4.455 -17.985 -17.024 1.00 90.38 256 THR A N 1
ATOM 1965 C CA . THR A 1 256 ? -3.365 -18.793 -16.447 1.00 90.38 256 THR A CA 1
ATOM 1966 C C . THR A 1 256 ? -3.857 -19.847 -15.462 1.00 90.38 256 THR A C 1
ATOM 1968 O O . THR A 1 256 ? -3.132 -20.799 -15.180 1.00 90.38 256 THR A O 1
ATOM 1971 N N . ASN A 1 257 ? -5.071 -19.676 -14.928 1.00 91.56 257 ASN A N 1
ATOM 1972 C CA . ASN A 1 257 ? -5.601 -20.429 -13.792 1.00 91.56 257 ASN A CA 1
ATOM 1973 C C . ASN A 1 257 ? -4.650 -20.406 -12.574 1.00 91.56 257 ASN A C 1
ATOM 1975 O O . ASN A 1 257 ? -4.545 -21.384 -11.833 1.00 91.56 257 ASN A O 1
ATOM 1979 N N . ASP A 1 258 ? -3.940 -19.290 -12.391 1.00 92.44 258 ASP A N 1
ATOM 1980 C CA . ASP A 1 258 ? -2.972 -19.073 -11.314 1.00 92.44 258 ASP A CA 1
ATOM 1981 C C . ASP A 1 258 ? -2.853 -17.576 -10.988 1.00 92.44 258 ASP A C 1
ATOM 1983 O O . ASP A 1 258 ? -3.167 -16.730 -11.827 1.00 92.44 258 ASP A O 1
ATOM 1987 N N . VAL A 1 259 ? -2.387 -17.234 -9.785 1.00 92.12 259 VAL A N 1
ATOM 1988 C CA . VAL A 1 259 ? -2.105 -15.847 -9.393 1.00 92.12 259 VAL A CA 1
ATOM 1989 C C . VAL A 1 259 ? -0.716 -15.462 -9.914 1.00 92.12 259 VAL A C 1
ATOM 1991 O O . VAL A 1 259 ? 0.286 -15.919 -9.360 1.00 92.12 259 VAL A O 1
ATOM 1994 N N . PRO A 1 260 ? -0.613 -14.621 -10.962 1.00 92.50 260 PRO A N 1
ATOM 1995 C CA . PRO A 1 260 ? 0.674 -14.303 -11.559 1.00 92.50 260 PRO A CA 1
ATOM 1996 C C . PRO A 1 260 ? 1.507 -13.427 -10.618 1.00 92.50 260 PRO A C 1
ATOM 1998 O O . PRO A 1 260 ? 0.989 -12.545 -9.928 1.00 92.50 260 PRO A O 1
ATOM 2001 N N . ASN A 1 261 ? 2.823 -13.634 -10.627 1.00 92.69 261 ASN A N 1
ATOM 2002 C CA . ASN A 1 261 ? 3.745 -12.707 -9.981 1.00 92.69 261 ASN A CA 1
ATOM 2003 C C . ASN A 1 261 ? 3.855 -11.393 -10.787 1.00 92.69 261 ASN A C 1
ATOM 2005 O O . ASN A 1 261 ? 3.474 -11.324 -11.957 1.00 92.69 261 ASN A O 1
ATOM 2009 N N . ALA A 1 262 ? 4.389 -10.342 -10.160 1.00 89.50 262 ALA A N 1
ATOM 2010 C CA . ALA A 1 262 ? 4.465 -9.012 -10.771 1.00 89.50 262 ALA A CA 1
ATOM 2011 C C . ALA A 1 262 ? 5.275 -8.982 -12.081 1.00 89.50 262 ALA A C 1
ATOM 2013 O O . ALA A 1 262 ? 4.943 -8.227 -12.991 1.00 89.50 262 ALA A O 1
ATOM 2014 N N . GLU A 1 263 ? 6.318 -9.802 -12.192 1.00 90.56 263 GLU A N 1
ATOM 2015 C CA . GLU A 1 263 ? 7.161 -9.870 -13.386 1.00 90.56 263 GLU A CA 1
ATOM 2016 C C . GLU A 1 263 ? 6.422 -10.496 -14.575 1.00 90.56 263 GLU A C 1
ATOM 2018 O O . GLU A 1 263 ? 6.446 -9.954 -15.679 1.00 90.56 263 GLU A O 1
ATOM 2023 N N . ALA A 1 264 ? 5.693 -11.589 -14.344 1.00 91.06 264 ALA A N 1
ATOM 2024 C CA . ALA A 1 264 ? 4.845 -12.203 -15.355 1.00 91.06 264 ALA A CA 1
ATOM 2025 C C . ALA A 1 264 ? 3.800 -11.202 -15.863 1.00 91.06 264 ALA A C 1
ATOM 2027 O O . ALA A 1 264 ? 3.649 -11.040 -17.069 1.00 91.06 264 ALA A O 1
ATOM 2028 N N . VAL A 1 265 ? 3.145 -10.471 -14.955 1.00 93.06 265 VAL A N 1
ATOM 2029 C CA . VAL A 1 265 ? 2.176 -9.421 -15.312 1.00 93.06 265 VAL A CA 1
ATOM 2030 C C . VAL A 1 265 ? 2.809 -8.350 -16.206 1.00 93.06 265 VAL A C 1
ATOM 2032 O O . VAL A 1 265 ? 2.243 -8.014 -17.246 1.00 93.06 265 VAL A O 1
ATOM 2035 N N . LYS A 1 266 ? 3.990 -7.837 -15.829 1.00 92.25 266 LYS A N 1
ATOM 2036 C CA . LYS A 1 266 ? 4.723 -6.822 -16.603 1.00 92.25 266 LYS A CA 1
ATOM 2037 C C . LYS A 1 266 ? 4.981 -7.289 -18.035 1.00 92.25 266 LYS A C 1
ATOM 2039 O O . LYS A 1 266 ? 4.668 -6.557 -18.970 1.00 92.25 266 LYS A O 1
ATOM 2044 N N . TRP A 1 267 ? 5.493 -8.507 -18.223 1.00 93.88 267 TRP A N 1
ATOM 2045 C CA . TRP A 1 267 ? 5.786 -9.030 -19.561 1.00 93.88 267 TRP A CA 1
ATOM 2046 C C . TRP A 1 267 ? 4.530 -9.331 -20.384 1.00 93.88 267 TRP A C 1
ATOM 2048 O O . TRP A 1 267 ? 4.516 -9.041 -21.581 1.00 93.88 267 TRP A O 1
ATOM 2058 N N . GLU A 1 268 ? 3.471 -9.852 -19.758 1.00 92.31 268 GLU A N 1
ATOM 2059 C CA . GLU A 1 268 ? 2.176 -10.076 -20.416 1.00 92.31 268 GLU A CA 1
ATOM 2060 C C . GLU A 1 268 ? 1.585 -8.766 -20.951 1.00 92.31 268 GLU A C 1
ATOM 2062 O O . GLU A 1 268 ? 1.177 -8.692 -22.109 1.00 92.31 268 GLU A O 1
ATOM 2067 N N . TRP A 1 269 ? 1.595 -7.697 -20.153 1.00 92.56 269 TRP A N 1
ATOM 2068 C CA . TRP A 1 269 ? 1.045 -6.405 -20.575 1.00 92.56 269 TRP A CA 1
ATOM 2069 C C . TRP A 1 269 ? 1.970 -5.606 -21.494 1.00 92.56 269 TRP A C 1
ATOM 2071 O O . TRP A 1 269 ? 1.478 -4.785 -22.263 1.00 92.56 269 TRP A O 1
ATOM 2081 N N . PHE A 1 270 ? 3.278 -5.870 -21.467 1.00 93.38 270 PHE A N 1
ATOM 2082 C CA . PHE A 1 270 ? 4.256 -5.254 -22.367 1.00 93.38 270 PHE A CA 1
ATOM 2083 C C . PHE A 1 270 ? 4.267 -5.868 -23.779 1.00 93.38 270 PHE A C 1
ATOM 2085 O O . PHE A 1 270 ? 4.898 -5.325 -24.682 1.00 93.38 270 PHE A O 1
ATOM 2092 N N . GLY A 1 271 ? 3.573 -6.994 -23.992 1.00 89.88 271 GLY A N 1
ATOM 2093 C CA . GLY A 1 271 ? 3.514 -7.676 -25.291 1.00 89.88 271 GLY A CA 1
ATOM 2094 C C . GLY A 1 271 ? 4.625 -8.707 -25.522 1.00 89.88 271 GLY A C 1
ATOM 2095 O O . GLY A 1 271 ? 4.825 -9.142 -26.652 1.00 89.88 271 GLY A O 1
ATOM 2096 N N . ALA A 1 272 ? 5.328 -9.119 -24.463 1.00 88.62 272 ALA A N 1
ATOM 2097 C CA . ALA A 1 272 ? 6.292 -10.229 -24.473 1.00 88.62 272 ALA A CA 1
ATOM 2098 C C . ALA A 1 272 ? 5.822 -11.406 -23.598 1.00 88.62 272 ALA A C 1
ATOM 2100 O O . ALA A 1 272 ? 6.628 -12.180 -23.070 1.00 88.62 272 ALA A O 1
ATOM 2101 N N . GLY A 1 273 ? 4.510 -11.485 -23.382 1.00 85.62 273 GLY A N 1
ATOM 2102 C CA . GLY A 1 273 ? 3.832 -12.520 -22.617 1.00 85.62 273 GLY A CA 1
ATOM 2103 C C . GLY A 1 273 ? 3.783 -13.870 -23.316 1.00 85.62 273 GLY A C 1
ATOM 2104 O O . GLY A 1 273 ? 4.167 -14.008 -24.476 1.00 85.62 273 GLY A O 1
ATOM 2105 N N . LYS A 1 274 ? 3.288 -14.881 -22.598 1.00 84.62 274 LYS A N 1
ATOM 2106 C CA . LYS A 1 274 ? 3.019 -16.207 -23.175 1.00 84.62 274 LYS A CA 1
ATOM 2107 C C . LYS A 1 274 ? 1.617 -16.298 -23.768 1.00 84.62 274 LYS A C 1
ATOM 2109 O O . LYS A 1 274 ? 1.353 -17.220 -24.538 1.00 84.62 274 LYS A O 1
ATOM 2114 N N . HIS A 1 275 ? 0.725 -15.385 -23.394 1.00 84.88 275 HIS A N 1
ATOM 2115 C CA . HIS A 1 275 ? -0.683 -15.454 -23.744 1.00 84.88 275 HIS A CA 1
ATOM 2116 C C . HIS A 1 275 ? -1.059 -14.301 -24.668 1.00 84.88 275 HIS A C 1
ATOM 2118 O O . HIS A 1 275 ? -0.602 -13.170 -24.502 1.00 84.88 275 HIS A O 1
ATOM 2124 N N . GLU A 1 276 ? -1.932 -14.577 -25.639 1.00 73.88 276 GLU A N 1
ATOM 2125 C CA . GLU A 1 276 ? -2.552 -13.500 -26.400 1.00 73.88 276 GLU A CA 1
ATOM 2126 C C . GLU A 1 276 ? -3.433 -12.686 -25.464 1.00 73.88 276 GLU A C 1
ATOM 2128 O O . GLU A 1 276 ? -4.363 -13.188 -24.826 1.00 73.88 276 GLU A O 1
ATOM 2133 N N . ALA A 1 277 ? -3.104 -11.407 -25.360 1.00 68.50 277 ALA A N 1
ATOM 2134 C CA . ALA A 1 277 ? -3.783 -10.535 -24.441 1.00 68.50 277 ALA A CA 1
ATOM 2135 C C . ALA A 1 277 ? -5.225 -10.300 -24.940 1.00 68.50 277 ALA A C 1
ATOM 2137 O O . ALA A 1 277 ? -5.407 -9.915 -26.100 1.00 68.50 277 ALA A O 1
ATOM 2138 N N . PRO A 1 278 ? -6.258 -10.490 -24.094 1.00 70.38 278 PRO A N 1
ATOM 2139 C CA . PRO A 1 278 ? -7.645 -10.330 -24.513 1.00 70.38 278 PRO A CA 1
ATOM 2140 C C . PRO A 1 278 ? -7.852 -8.952 -25.135 1.00 70.38 278 PRO A C 1
ATOM 2142 O O . PRO A 1 278 ? -7.410 -7.945 -24.569 1.00 70.38 278 PRO A O 1
ATOM 2145 N N . HIS A 1 279 ? -8.492 -8.905 -26.303 1.00 71.00 279 HIS A N 1
ATOM 2146 C CA . HIS A 1 279 ? -8.837 -7.639 -26.931 1.00 71.00 279 HIS A CA 1
ATOM 2147 C C . HIS A 1 279 ? -10.045 -7.042 -26.210 1.00 71.00 279 HIS A C 1
ATOM 2149 O O . HIS A 1 279 ? -11.176 -7.500 -26.375 1.00 71.00 279 HIS A O 1
ATOM 2155 N N . ASP A 1 280 ? -9.792 -6.011 -25.416 1.00 79.31 280 ASP A N 1
ATOM 2156 C CA . ASP A 1 280 ? -10.808 -5.308 -24.648 1.00 79.31 280 ASP A CA 1
ATOM 2157 C C . ASP A 1 280 ? -10.566 -3.799 -24.800 1.00 79.31 280 ASP A C 1
ATOM 2159 O O . ASP A 1 280 ? -9.698 -3.247 -24.113 1.00 79.31 280 ASP A O 1
ATOM 2163 N N . PRO A 1 281 ? -11.305 -3.133 -25.715 1.00 78.56 281 PRO A N 1
ATOM 2164 C CA . PRO A 1 281 ? -11.114 -1.719 -26.039 1.00 78.56 281 PRO A CA 1
ATOM 2165 C C . PRO A 1 281 ? -11.131 -0.802 -24.820 1.00 78.56 281 PRO A C 1
ATOM 2167 O O . PRO A 1 281 ? -10.428 0.199 -24.792 1.00 78.56 281 PRO A O 1
ATOM 2170 N N . GLU A 1 282 ? -11.901 -1.159 -23.794 1.00 78.44 282 GLU A N 1
ATOM 2171 C CA . GLU A 1 282 ? -12.019 -0.387 -22.559 1.00 78.44 282 GLU A CA 1
ATOM 2172 C C . GLU A 1 282 ? -10.759 -0.470 -21.673 1.00 78.44 282 GLU A C 1
ATOM 2174 O O . GLU A 1 282 ? -10.632 0.297 -20.724 1.00 78.44 282 GLU A O 1
ATOM 2179 N N . THR A 1 283 ? -9.837 -1.405 -21.937 1.00 84.06 283 THR A N 1
ATOM 2180 C CA . THR A 1 283 ? -8.550 -1.525 -21.220 1.00 84.06 283 THR A CA 1
ATOM 2181 C C . THR A 1 283 ? -7.318 -1.252 -22.072 1.00 84.06 283 THR A C 1
ATOM 2183 O O . THR A 1 283 ? -6.225 -1.223 -21.512 1.00 84.06 283 THR A O 1
ATOM 2186 N N . ASN A 1 284 ? -7.457 -1.050 -23.385 1.00 81.94 284 ASN A N 1
ATOM 2187 C CA . ASN A 1 284 ? -6.304 -0.885 -24.277 1.00 81.94 284 ASN A CA 1
ATOM 2188 C C . ASN A 1 284 ? -5.421 0.299 -23.853 1.00 81.94 284 ASN A C 1
ATOM 2190 O O . ASN A 1 284 ? -4.231 0.105 -23.630 1.00 81.94 284 ASN A O 1
ATOM 2194 N N . ASP A 1 285 ? -6.013 1.467 -23.595 1.00 88.25 285 ASP A N 1
ATOM 2195 C CA . ASP A 1 285 ? -5.267 2.653 -23.146 1.00 88.25 285 ASP A CA 1
ATOM 2196 C C . ASP A 1 285 ? -4.510 2.400 -21.826 1.00 88.25 285 ASP A C 1
ATOM 2198 O O . ASP A 1 285 ? -3.377 2.838 -21.633 1.00 88.25 285 ASP A O 1
ATOM 2202 N N . VAL A 1 286 ? -5.120 1.643 -20.908 1.00 92.38 286 VAL A N 1
ATOM 2203 C CA . VAL A 1 286 ? -4.519 1.295 -19.609 1.00 92.38 286 VAL A CA 1
ATOM 2204 C C . VAL A 1 286 ? -3.382 0.291 -19.779 1.00 92.38 286 VAL A C 1
ATOM 2206 O O . VAL A 1 286 ? -2.366 0.390 -19.090 1.00 92.38 286 VAL A O 1
ATOM 2209 N N . ARG A 1 287 ? -3.513 -0.650 -20.717 1.00 91.94 287 ARG A N 1
ATOM 2210 C CA . ARG A 1 287 ? -2.433 -1.567 -21.088 1.00 91.94 287 ARG A CA 1
ATOM 2211 C C . ARG A 1 287 ? -1.257 -0.818 -21.695 1.00 91.94 287 ARG A C 1
ATOM 2213 O O . ARG A 1 287 ? -0.133 -1.075 -21.280 1.00 91.94 287 ARG A O 1
ATOM 2220 N N . ASP A 1 288 ? -1.506 0.136 -22.585 1.00 91.75 288 ASP A N 1
ATOM 2221 C CA . ASP A 1 288 ? -0.453 0.955 -23.189 1.00 91.75 288 ASP A CA 1
ATOM 2222 C C . ASP A 1 288 ? 0.289 1.785 -22.133 1.00 91.75 288 ASP A C 1
ATOM 2224 O O . ASP A 1 288 ? 1.513 1.898 -22.174 1.00 91.75 288 ASP A O 1
ATOM 2228 N N . MET A 1 289 ? -0.415 2.300 -21.121 1.00 93.44 289 MET A N 1
ATOM 2229 C CA . MET A 1 289 ? 0.219 2.971 -19.983 1.00 93.44 289 MET A CA 1
ATOM 2230 C C . MET A 1 289 ? 1.059 2.020 -19.112 1.00 93.44 289 MET A C 1
ATOM 2232 O O . MET A 1 289 ? 2.143 2.403 -18.668 1.00 93.44 289 MET A O 1
ATOM 2236 N N . TRP A 1 290 ? 0.607 0.782 -18.874 1.00 94.56 290 TRP A N 1
ATOM 2237 C CA . TRP A 1 290 ? 1.421 -0.240 -18.199 1.00 94.56 290 TRP A CA 1
ATOM 2238 C C . TRP A 1 290 ? 2.648 -0.639 -19.026 1.00 94.56 290 TRP A C 1
ATOM 2240 O O . TRP A 1 290 ? 3.735 -0.809 -18.471 1.00 94.56 290 TRP A O 1
ATOM 2250 N N . ALA A 1 291 ? 2.499 -0.738 -20.347 1.00 93.50 291 ALA A N 1
ATOM 2251 C CA . ALA A 1 291 ? 3.599 -0.996 -21.263 1.00 93.50 291 ALA A CA 1
ATOM 2252 C C . ALA A 1 291 ? 4.600 0.170 -21.281 1.00 93.50 291 ALA A C 1
ATOM 2254 O O . ALA A 1 291 ? 5.807 -0.062 -21.267 1.00 93.50 291 ALA A O 1
ATOM 2255 N N . LEU A 1 292 ? 4.121 1.417 -21.224 1.00 93.94 292 LEU A N 1
ATOM 2256 C CA . LEU A 1 292 ? 4.961 2.605 -21.079 1.00 93.94 292 LEU A CA 1
ATOM 2257 C C . LEU A 1 292 ? 5.723 2.595 -19.748 1.00 93.94 292 LEU A C 1
ATOM 2259 O O . LEU A 1 292 ? 6.927 2.836 -19.743 1.00 93.94 292 LEU A O 1
ATOM 2263 N N . TYR A 1 293 ? 5.054 2.273 -18.636 1.00 94.31 293 TYR A N 1
ATOM 2264 C CA . TYR A 1 293 ? 5.712 2.102 -17.337 1.00 94.31 293 TYR A CA 1
ATOM 2265 C C . TYR A 1 293 ? 6.854 1.078 -17.424 1.00 94.31 293 TYR A C 1
ATOM 2267 O O . TYR A 1 293 ? 7.970 1.377 -16.998 1.00 94.31 293 TYR A O 1
ATOM 2275 N N . GLN A 1 294 ? 6.607 -0.088 -18.031 1.00 94.69 294 GLN A N 1
ATOM 2276 C CA . GLN A 1 294 ? 7.630 -1.117 -18.221 1.00 94.69 294 GLN A CA 1
ATOM 2277 C C . GLN A 1 294 ? 8.764 -0.636 -19.136 1.00 94.69 294 GLN A C 1
ATOM 2279 O O . GLN A 1 294 ? 9.927 -0.833 -18.802 1.00 94.69 294 GLN A O 1
ATOM 2284 N N . ALA A 1 295 ? 8.461 0.034 -20.252 1.00 93.81 295 ALA A N 1
ATOM 2285 C CA . ALA A 1 295 ? 9.474 0.590 -21.150 1.00 93.81 295 ALA A CA 1
ATOM 2286 C C . ALA A 1 295 ? 10.393 1.585 -20.428 1.00 93.81 295 ALA A C 1
ATOM 2288 O O . ALA A 1 295 ? 11.611 1.542 -20.596 1.00 93.81 295 ALA A O 1
ATOM 2289 N N . CYS A 1 296 ? 9.823 2.473 -19.609 1.00 93.81 296 CYS A N 1
ATOM 2290 C CA . CYS A 1 296 ? 10.607 3.431 -18.842 1.00 93.81 296 CYS A CA 1
ATOM 2291 C C . CYS A 1 296 ? 11.441 2.748 -17.744 1.00 93.81 296 CYS A C 1
ATOM 2293 O O . CYS A 1 296 ? 12.591 3.134 -17.548 1.00 93.81 296 CYS A O 1
ATOM 2295 N N . ASP A 1 297 ? 10.908 1.722 -17.070 1.00 92.50 297 ASP A N 1
ATOM 2296 C CA . ASP A 1 297 ? 11.647 0.931 -16.071 1.00 92.50 297 ASP A CA 1
ATOM 2297 C C . ASP A 1 297 ? 12.819 0.158 -16.700 1.00 92.50 297 ASP A C 1
ATOM 2299 O O . ASP A 1 297 ? 13.929 0.180 -16.171 1.00 92.50 297 ASP A O 1
ATOM 2303 N N . LEU A 1 298 ? 12.615 -0.434 -17.881 1.00 92.88 298 LEU A N 1
ATOM 2304 C CA . LEU A 1 298 ? 13.671 -1.081 -18.667 1.00 92.88 298 LEU A CA 1
ATOM 2305 C C . LEU A 1 298 ? 14.738 -0.082 -19.124 1.00 92.88 298 LEU A C 1
ATOM 2307 O O . LEU A 1 298 ? 15.929 -0.377 -19.067 1.00 92.88 298 LEU A O 1
ATOM 2311 N N . MET A 1 299 ? 14.325 1.117 -19.539 1.00 90.81 299 MET A N 1
ATOM 2312 C CA . MET A 1 299 ? 15.255 2.179 -19.911 1.00 90.81 299 MET A CA 1
ATOM 2313 C C . MET A 1 299 ? 16.098 2.617 -18.710 1.00 90.81 299 MET A C 1
ATOM 2315 O O . MET A 1 299 ? 17.318 2.706 -18.820 1.00 90.81 299 MET A O 1
ATOM 2319 N N . ARG A 1 300 ? 15.469 2.841 -17.548 1.00 91.81 300 ARG A N 1
ATOM 2320 C CA . ARG A 1 300 ? 16.178 3.140 -16.295 1.00 91.81 300 ARG A CA 1
ATOM 2321 C C . ARG A 1 300 ? 17.202 2.056 -15.979 1.00 91.81 300 ARG A C 1
ATOM 2323 O O . ARG A 1 300 ? 18.361 2.381 -15.753 1.00 91.81 300 ARG A O 1
ATOM 2330 N N . LEU A 1 301 ? 16.795 0.788 -16.029 1.00 90.19 301 LEU A N 1
ATOM 2331 C CA . LEU A 1 301 ? 17.683 -0.348 -15.799 1.00 90.19 301 LEU A CA 1
ATOM 2332 C C . LEU A 1 301 ? 18.880 -0.345 -16.764 1.00 90.19 301 LEU A C 1
ATOM 2334 O O . LEU A 1 301 ? 20.007 -0.565 -16.331 1.00 90.19 301 LEU A O 1
ATOM 2338 N N . ALA A 1 302 ? 18.670 -0.068 -18.052 1.00 88.31 302 ALA A N 1
ATOM 2339 C CA . ALA A 1 302 ? 19.755 0.001 -19.030 1.00 88.31 302 ALA A CA 1
ATOM 2340 C C . ALA A 1 302 ? 20.768 1.112 -18.698 1.00 88.31 302 ALA A C 1
ATOM 2342 O O . ALA A 1 302 ? 21.972 0.862 -18.676 1.00 88.31 302 ALA A O 1
ATOM 2343 N N . TYR A 1 303 ? 20.298 2.324 -18.387 1.00 89.56 303 TYR A N 1
ATOM 2344 C CA . TYR A 1 303 ? 21.191 3.427 -18.023 1.00 89.56 303 TYR A CA 1
ATOM 2345 C C . TYR A 1 303 ? 21.901 3.206 -16.684 1.00 89.56 303 TYR A C 1
ATOM 2347 O O . TYR A 1 303 ? 23.078 3.541 -16.564 1.00 89.56 303 TYR A O 1
ATOM 2355 N N . GLU A 1 304 ? 21.219 2.632 -15.691 1.00 89.38 304 GLU A N 1
ATOM 2356 C CA . GLU A 1 304 ? 21.833 2.282 -14.408 1.00 89.38 304 GLU A CA 1
ATOM 2357 C C . GLU A 1 304 ? 22.936 1.236 -14.585 1.00 89.38 304 GLU A C 1
ATOM 2359 O O . GLU A 1 304 ? 23.993 1.395 -13.992 1.00 89.38 304 GLU A O 1
ATOM 2364 N N . ASN A 1 305 ? 22.751 0.232 -15.451 1.00 87.50 305 ASN A N 1
ATOM 2365 C CA . ASN A 1 305 ? 23.812 -0.727 -15.780 1.00 87.50 305 ASN A CA 1
ATOM 2366 C C . ASN A 1 305 ? 25.014 -0.067 -16.468 1.00 87.50 305 ASN A C 1
ATOM 2368 O O . ASN A 1 305 ? 26.153 -0.390 -16.150 1.00 87.50 305 ASN A O 1
ATOM 2372 N N . ILE A 1 306 ? 24.781 0.866 -17.398 1.00 88.50 306 ILE A N 1
ATOM 2373 C CA . ILE A 1 306 ? 25.876 1.606 -18.044 1.00 88.50 306 ILE A CA 1
ATOM 2374 C C . ILE A 1 306 ? 26.644 2.427 -17.004 1.00 88.50 306 ILE A C 1
ATOM 2376 O O . ILE A 1 306 ? 27.874 2.475 -17.049 1.00 88.50 306 ILE A O 1
ATOM 2380 N N . LEU A 1 307 ? 25.938 3.074 -16.073 1.00 89.06 307 LEU A N 1
ATOM 2381 C CA . LEU A 1 307 ? 26.562 3.818 -14.982 1.00 89.06 307 LEU A CA 1
ATOM 2382 C C . LEU A 1 307 ? 27.360 2.889 -14.060 1.00 89.06 307 LEU A C 1
ATOM 2384 O O . LEU A 1 307 ? 28.495 3.215 -13.735 1.00 89.06 307 LEU A O 1
ATOM 2388 N N . ASP A 1 308 ? 26.792 1.752 -13.670 1.00 88.38 308 ASP A N 1
ATOM 2389 C CA . ASP A 1 308 ? 27.438 0.753 -12.813 1.00 88.38 308 ASP A CA 1
ATOM 2390 C C . ASP A 1 308 ? 28.750 0.258 -13.439 1.00 88.38 308 ASP A C 1
ATOM 2392 O O . ASP A 1 308 ? 29.824 0.437 -12.865 1.00 88.38 308 ASP A O 1
ATOM 2396 N N . LEU A 1 309 ? 28.698 -0.179 -14.703 1.00 88.75 309 LEU A N 1
ATOM 2397 C CA . LEU A 1 309 ? 29.885 -0.583 -15.459 1.00 88.75 309 LEU A CA 1
ATOM 2398 C C . LEU A 1 309 ? 30.902 0.560 -15.589 1.00 88.75 309 LEU A C 1
ATOM 2400 O O . LEU A 1 309 ? 32.111 0.356 -15.480 1.00 88.75 309 LEU A O 1
ATOM 2404 N N . SER A 1 310 ? 30.427 1.792 -15.789 1.00 90.25 310 SER A N 1
ATOM 2405 C CA . SER A 1 310 ? 31.301 2.967 -15.842 1.00 90.25 310 SER A CA 1
ATOM 2406 C C . SER A 1 310 ? 32.058 3.180 -14.530 1.00 90.25 310 SER A C 1
ATOM 2408 O O . SER A 1 310 ? 33.235 3.551 -14.544 1.00 90.25 310 SER A O 1
ATOM 2410 N N . LEU A 1 311 ? 31.387 2.969 -13.397 1.00 89.38 311 LEU A N 1
ATOM 2411 C CA . LEU A 1 311 ? 31.971 3.098 -12.067 1.00 89.38 311 LEU A CA 1
ATOM 2412 C C . LEU A 1 311 ? 32.979 1.980 -11.791 1.00 89.38 311 LEU A C 1
ATOM 2414 O O . LEU A 1 311 ? 34.043 2.277 -11.248 1.00 89.38 311 LEU A O 1
ATOM 2418 N N . ASP A 1 312 ? 32.714 0.753 -12.236 1.00 90.00 312 ASP A N 1
ATOM 2419 C CA . ASP A 1 312 ? 33.658 -0.365 -12.127 1.00 90.00 312 ASP A CA 1
ATOM 2420 C C . ASP A 1 312 ? 34.951 -0.103 -12.907 1.00 90.00 312 ASP A C 1
ATOM 2422 O O . ASP A 1 312 ? 36.055 -0.226 -12.359 1.00 90.00 312 ASP A O 1
ATOM 2426 N N . VAL A 1 313 ? 34.840 0.357 -14.159 1.00 91.31 313 VAL A N 1
ATOM 2427 C CA . VAL A 1 313 ? 36.010 0.728 -14.971 1.00 91.31 313 VAL A CA 1
ATOM 2428 C C . VAL A 1 313 ? 36.783 1.876 -14.309 1.00 91.31 313 VAL A C 1
ATOM 2430 O O . VAL A 1 313 ? 38.013 1.834 -14.210 1.00 91.31 313 VAL A O 1
ATOM 2433 N N . LEU A 1 314 ? 36.086 2.897 -13.796 1.00 90.38 314 LEU A N 1
ATOM 2434 C CA . LEU A 1 314 ? 36.719 3.995 -13.059 1.00 90.38 314 LEU A CA 1
ATOM 2435 C C . LEU A 1 314 ? 37.402 3.524 -11.772 1.00 90.38 314 LEU A C 1
ATOM 2437 O O . LEU A 1 314 ? 38.458 4.048 -11.421 1.00 90.38 314 LEU A O 1
ATOM 2441 N N . GLN A 1 315 ? 36.826 2.555 -11.065 1.00 90.12 315 GLN A N 1
ATOM 2442 C CA . GLN A 1 315 ? 37.382 2.009 -9.833 1.00 90.12 315 GLN A CA 1
ATOM 2443 C C . GLN A 1 315 ? 38.648 1.181 -10.091 1.00 90.12 315 GLN A C 1
ATOM 2445 O O . GLN A 1 315 ? 39.564 1.212 -9.262 1.00 90.12 315 GLN A O 1
ATOM 2450 N N . ALA A 1 316 ? 38.715 0.488 -11.230 1.00 89.88 316 ALA A N 1
ATOM 2451 C CA . ALA A 1 316 ? 39.892 -0.244 -11.693 1.00 89.88 316 ALA A CA 1
ATOM 2452 C C . ALA A 1 316 ? 41.003 0.664 -12.258 1.00 89.88 316 ALA A C 1
ATOM 2454 O O . ALA A 1 316 ? 42.171 0.268 -12.268 1.00 89.88 316 ALA A O 1
ATOM 2455 N N . ALA A 1 317 ? 40.671 1.881 -12.702 1.00 89.75 317 ALA A N 1
ATOM 2456 C CA . ALA A 1 317 ? 41.640 2.821 -13.259 1.00 89.75 317 ALA A CA 1
ATOM 2457 C C . ALA A 1 317 ? 42.677 3.301 -12.223 1.00 89.75 317 ALA A C 1
ATOM 2459 O O . ALA A 1 317 ? 42.397 3.459 -11.028 1.00 89.75 317 ALA A O 1
ATOM 2460 N N . GLU A 1 318 ? 43.892 3.611 -12.692 1.00 86.81 318 GLU A N 1
ATOM 2461 C CA . GLU A 1 318 ? 44.955 4.155 -11.844 1.00 86.81 318 GLU A CA 1
ATOM 2462 C C . GLU A 1 318 ? 44.483 5.441 -11.143 1.00 86.81 318 GLU A C 1
ATOM 2464 O O . GLU A 1 318 ? 43.900 6.339 -11.753 1.00 86.81 318 GLU A O 1
ATOM 2469 N N . MET A 1 319 ? 44.702 5.525 -9.826 1.00 87.19 319 MET A N 1
ATOM 2470 C CA . MET A 1 319 ? 44.231 6.634 -8.981 1.00 87.19 319 MET A CA 1
ATOM 2471 C C . MET A 1 319 ? 42.708 6.873 -9.017 1.00 87.19 319 MET A C 1
ATOM 2473 O O . MET A 1 319 ? 42.260 7.925 -8.552 1.00 87.19 319 MET A O 1
ATOM 2477 N N . ARG A 1 320 ? 41.917 5.919 -9.533 1.00 86.31 320 ARG A N 1
ATOM 2478 C CA . ARG A 1 320 ? 40.471 6.035 -9.786 1.00 86.31 320 ARG A CA 1
ATOM 2479 C C . ARG A 1 320 ? 40.110 7.228 -10.667 1.00 86.31 320 ARG A C 1
ATOM 2481 O O . ARG A 1 320 ? 39.173 7.977 -10.385 1.00 86.31 320 ARG A O 1
ATOM 2488 N N . ARG A 1 321 ? 40.937 7.488 -11.679 1.00 86.81 321 ARG A N 1
ATOM 2489 C CA . ARG A 1 321 ? 40.802 8.653 -12.553 1.00 86.81 321 ARG A CA 1
ATOM 2490 C C . ARG A 1 321 ? 40.947 8.245 -14.002 1.00 86.81 321 ARG A C 1
ATOM 2492 O O . ARG A 1 321 ? 41.917 7.605 -14.385 1.00 86.81 321 ARG A O 1
ATOM 2499 N N . MET A 1 322 ? 40.014 8.716 -14.814 1.00 90.69 322 MET A N 1
ATOM 2500 C CA . MET A 1 322 ? 40.033 8.532 -16.254 1.00 90.69 322 MET A CA 1
ATOM 2501 C C . MET A 1 322 ? 39.336 9.716 -16.926 1.00 90.69 322 MET A C 1
ATOM 2503 O O . MET A 1 322 ? 38.486 10.374 -16.322 1.00 90.69 322 MET A O 1
ATOM 2507 N N . THR A 1 323 ? 39.715 10.033 -18.164 1.00 91.81 323 THR A N 1
ATOM 2508 C CA . THR A 1 323 ? 38.971 11.024 -18.952 1.00 91.81 323 THR A CA 1
ATOM 2509 C C . THR A 1 323 ? 37.656 10.410 -19.428 1.00 91.81 323 THR A C 1
ATOM 2511 O O . THR A 1 323 ? 37.584 9.204 -19.650 1.00 91.81 323 THR A O 1
ATOM 2514 N N . LEU A 1 324 ? 36.625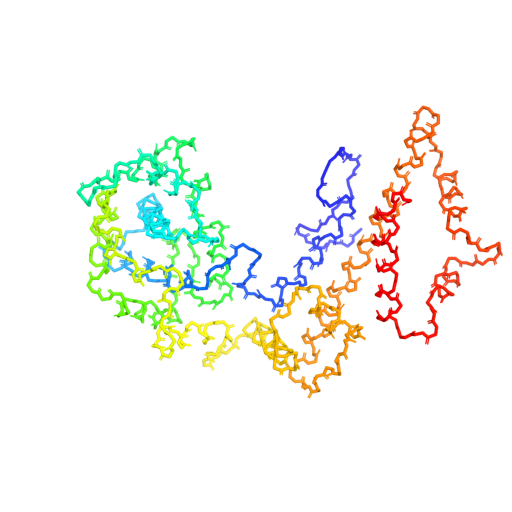 11.232 -19.651 1.00 87.88 324 LEU A N 1
ATOM 2515 C CA . LEU A 1 324 ? 35.356 10.747 -20.205 1.00 87.88 324 LEU A CA 1
ATOM 2516 C C . LEU A 1 324 ? 35.557 10.024 -21.548 1.00 87.88 324 LEU A C 1
ATOM 2518 O O . LEU A 1 324 ? 34.934 9.002 -21.788 1.00 87.88 324 LEU A O 1
ATOM 2522 N N . GLY A 1 325 ? 36.454 10.524 -22.404 1.00 89.31 325 GLY A N 1
ATOM 2523 C CA . GLY A 1 325 ? 36.759 9.881 -23.684 1.00 89.31 325 GLY A CA 1
ATOM 2524 C C . GLY A 1 325 ? 37.358 8.483 -23.520 1.00 89.31 325 GLY A C 1
ATOM 2525 O O . GLY A 1 325 ? 36.915 7.566 -24.195 1.00 89.31 325 GLY A O 1
ATOM 2526 N N . ALA A 1 326 ? 38.309 8.308 -22.597 1.00 89.69 326 ALA A N 1
ATOM 2527 C CA . ALA A 1 326 ? 38.890 6.994 -22.320 1.00 89.69 326 ALA A CA 1
ATOM 2528 C C . ALA A 1 326 ? 37.864 6.037 -21.691 1.00 89.69 326 ALA A C 1
ATOM 2530 O O . ALA A 1 326 ? 37.788 4.889 -22.108 1.00 89.69 326 ALA A O 1
ATOM 2531 N N . LEU A 1 327 ? 37.015 6.529 -20.779 1.00 90.69 327 LEU A N 1
ATOM 2532 C CA . LEU A 1 327 ? 35.909 5.748 -20.220 1.00 90.69 327 LEU A CA 1
ATOM 2533 C C . LEU A 1 327 ? 34.960 5.240 -21.304 1.00 90.69 327 LEU A C 1
ATOM 2535 O O . LEU A 1 327 ? 34.647 4.058 -21.347 1.00 90.69 327 LEU A O 1
ATOM 2539 N N . LEU A 1 328 ? 34.526 6.134 -22.194 1.00 88.31 328 LEU A N 1
ATOM 2540 C CA . LEU A 1 328 ? 33.645 5.775 -23.299 1.00 88.31 328 LEU A CA 1
ATOM 2541 C C . LEU A 1 328 ? 34.304 4.756 -24.234 1.00 88.31 328 LEU A C 1
ATOM 2543 O O . LEU A 1 328 ? 33.629 3.827 -24.660 1.00 88.31 328 LEU A O 1
ATOM 2547 N N . SER A 1 329 ? 35.601 4.892 -24.521 1.00 87.75 329 SER A N 1
ATOM 2548 C CA . SER A 1 329 ? 36.330 3.904 -25.321 1.00 87.75 329 SER A CA 1
ATOM 2549 C C . SER A 1 329 ? 36.343 2.521 -24.668 1.00 87.75 329 SER A C 1
ATOM 2551 O O . SER A 1 329 ? 36.073 1.543 -25.354 1.00 87.75 329 SER A O 1
ATOM 2553 N N . GLU A 1 330 ? 36.605 2.427 -23.361 1.00 90.25 330 GLU A N 1
ATOM 2554 C CA . GLU A 1 330 ? 36.568 1.144 -22.639 1.00 90.25 330 GLU A CA 1
ATOM 2555 C C . GLU A 1 330 ? 35.169 0.514 -22.676 1.00 90.25 330 GLU A C 1
ATOM 2557 O O . GLU A 1 330 ? 35.029 -0.663 -22.994 1.00 90.25 330 GLU A O 1
ATOM 2562 N N . LEU A 1 331 ? 34.115 1.302 -22.434 1.00 88.50 331 LEU A N 1
ATOM 2563 C CA . LEU A 1 331 ? 32.732 0.813 -22.485 1.00 88.50 331 LEU A CA 1
ATOM 2564 C C . LEU A 1 331 ? 32.337 0.311 -23.880 1.00 88.50 331 LEU A C 1
ATOM 2566 O O . LEU A 1 331 ? 31.686 -0.723 -24.002 1.00 88.50 331 LEU A O 1
ATOM 2570 N N . VAL A 1 332 ? 32.732 1.028 -24.935 1.00 86.06 332 VAL A N 1
ATOM 2571 C CA . VAL A 1 332 ? 32.472 0.622 -26.325 1.00 86.06 332 VAL A CA 1
ATOM 2572 C C . VAL A 1 332 ? 33.233 -0.659 -26.673 1.00 86.06 332 VAL A C 1
ATOM 2574 O O . VAL A 1 332 ? 32.661 -1.536 -27.317 1.00 86.06 332 VAL A O 1
ATOM 2577 N N . ASN A 1 333 ? 34.479 -0.797 -26.206 1.00 86.06 333 ASN A N 1
ATOM 2578 C CA . ASN A 1 333 ? 35.262 -2.021 -26.384 1.00 86.06 333 ASN A CA 1
ATOM 2579 C C . ASN A 1 333 ? 34.608 -3.219 -25.677 1.00 86.06 333 ASN A C 1
ATOM 2581 O O . ASN A 1 333 ? 34.549 -4.302 -26.251 1.00 86.06 333 ASN A O 1
ATOM 2585 N N . LEU A 1 334 ? 34.094 -3.032 -24.455 1.00 86.69 334 LEU A N 1
ATOM 2586 C CA . LEU A 1 334 ? 33.387 -4.079 -23.706 1.00 86.69 334 LEU A CA 1
ATOM 2587 C C . LEU A 1 334 ? 32.081 -4.510 -24.381 1.00 86.69 334 LEU A C 1
ATOM 2589 O O . LEU A 1 334 ? 31.703 -5.674 -24.296 1.00 86.69 334 LEU A O 1
ATOM 2593 N N . ALA A 1 335 ? 31.404 -3.587 -25.065 1.00 81.94 335 ALA A N 1
ATOM 2594 C CA . ALA A 1 335 ? 30.190 -3.882 -25.819 1.00 81.94 335 ALA A CA 1
ATOM 2595 C C . ALA A 1 335 ? 30.447 -4.634 -27.142 1.00 81.94 335 ALA A C 1
ATOM 2597 O O . ALA A 1 335 ? 29.477 -4.974 -27.818 1.00 81.94 335 ALA A O 1
ATOM 2598 N N . ASP A 1 336 ? 31.713 -4.854 -27.528 1.00 82.75 336 ASP A N 1
ATOM 2599 C CA . ASP A 1 336 ? 32.128 -5.454 -28.809 1.00 82.75 336 ASP A CA 1
ATOM 2600 C C . ASP A 1 336 ? 31.426 -4.802 -30.020 1.00 82.75 336 ASP A C 1
ATOM 2602 O O . ASP A 1 336 ? 30.984 -5.454 -30.970 1.00 82.75 336 ASP A O 1
ATOM 2606 N N . ALA A 1 337 ? 31.250 -3.475 -29.959 1.00 82.00 337 ALA A N 1
ATOM 2607 C CA . ALA A 1 337 ? 30.566 -2.733 -31.009 1.00 82.00 337 ALA A CA 1
ATOM 2608 C C . ALA A 1 337 ? 31.450 -2.659 -32.273 1.00 82.00 337 ALA A C 1
ATOM 2610 O O . ALA A 1 337 ? 32.619 -2.280 -32.170 1.00 82.00 337 ALA A O 1
ATOM 2611 N N . PRO A 1 338 ? 30.921 -2.960 -33.477 1.00 83.25 338 PRO A N 1
ATOM 2612 C CA . PRO A 1 338 ? 31.708 -2.918 -34.704 1.00 83.25 338 PRO A CA 1
ATOM 2613 C C . PRO A 1 338 ? 32.285 -1.529 -35.000 1.00 83.25 338 PRO A C 1
ATOM 2615 O O . PRO A 1 338 ? 31.652 -0.500 -34.757 1.00 83.25 338 PRO A O 1
ATOM 2618 N N . ASP A 1 339 ? 33.454 -1.492 -35.633 1.00 83.38 339 ASP A N 1
ATOM 2619 C CA . ASP A 1 339 ? 34.012 -0.239 -36.131 1.00 83.38 339 ASP A CA 1
ATOM 2620 C C . ASP A 1 339 ? 33.140 0.364 -37.243 1.00 83.38 339 ASP A C 1
ATOM 2622 O O . ASP A 1 339 ? 32.647 -0.325 -38.140 1.00 83.38 339 ASP A O 1
ATOM 2626 N N . GLY A 1 340 ? 33.006 1.692 -37.227 1.00 84.56 340 GLY A N 1
ATOM 2627 C CA . GLY A 1 340 ? 32.373 2.444 -38.312 1.00 84.56 340 GLY A CA 1
ATOM 2628 C C . GLY A 1 340 ? 30.843 2.406 -38.340 1.00 84.56 340 GLY A C 1
ATOM 2629 O O . GLY A 1 340 ? 30.270 2.942 -39.288 1.00 84.56 340 GLY A O 1
ATOM 2630 N N . VAL A 1 341 ? 30.186 1.837 -37.323 1.00 86.31 341 VAL A N 1
ATOM 2631 C CA . VAL A 1 341 ? 28.732 1.964 -37.134 1.00 86.31 341 VAL A CA 1
ATOM 2632 C C . VAL A 1 341 ? 28.405 3.019 -36.083 1.00 86.31 341 VAL A C 1
ATOM 2634 O O . VAL A 1 341 ? 29.149 3.257 -35.131 1.00 86.31 341 VAL A O 1
ATOM 2637 N N . THR A 1 342 ? 27.268 3.681 -36.250 1.00 84.56 342 THR A N 1
ATOM 2638 C CA . THR A 1 342 ? 26.711 4.557 -35.221 1.00 84.56 342 THR A CA 1
ATOM 2639 C C . THR A 1 342 ? 26.103 3.731 -34.089 1.00 84.56 342 THR A C 1
ATOM 2641 O O . THR A 1 342 ? 25.644 2.608 -34.293 1.00 84.56 342 THR A O 1
ATOM 2644 N N . TRP A 1 343 ? 26.005 4.315 -32.890 1.00 76.94 343 TRP A N 1
ATOM 2645 C CA . TRP A 1 343 ? 25.282 3.691 -31.774 1.00 76.94 343 TRP A CA 1
ATOM 2646 C C . TRP A 1 343 ? 23.840 3.308 -32.146 1.00 76.94 343 TRP A C 1
ATOM 2648 O O . TRP A 1 343 ? 23.340 2.272 -31.717 1.00 76.94 343 TRP A O 1
ATOM 2658 N N . ALA A 1 344 ? 23.173 4.118 -32.974 1.00 80.25 344 ALA A N 1
ATOM 2659 C CA . ALA A 1 344 ? 21.824 3.832 -33.452 1.00 80.25 344 ALA A CA 1
ATOM 2660 C C . ALA A 1 344 ? 21.782 2.576 -34.340 1.00 80.25 344 ALA A C 1
ATOM 2662 O O . ALA A 1 344 ? 20.896 1.743 -34.176 1.00 80.25 344 ALA A O 1
ATOM 2663 N N . GLU A 1 345 ? 22.746 2.412 -35.247 1.00 84.50 345 GLU A N 1
ATOM 2664 C CA . GLU A 1 345 ? 22.854 1.222 -36.101 1.00 84.50 345 GLU A CA 1
ATOM 2665 C C . GLU A 1 345 ? 23.215 -0.023 -35.288 1.00 84.50 345 GLU A C 1
ATOM 2667 O O . GLU A 1 345 ? 22.578 -1.059 -35.464 1.00 84.50 345 GLU A O 1
ATOM 2672 N N . PHE A 1 346 ? 24.171 0.090 -34.359 1.00 83.19 346 PHE A N 1
ATOM 2673 C CA . PHE A 1 346 ? 24.545 -1.003 -33.462 1.00 83.19 346 PHE A CA 1
ATOM 2674 C C . PHE A 1 346 ? 23.360 -1.455 -32.600 1.00 83.19 346 PHE A C 1
ATOM 2676 O O . PHE A 1 346 ? 22.974 -2.618 -32.647 1.00 83.19 346 PHE A O 1
ATOM 2683 N N . SER A 1 347 ? 22.714 -0.528 -31.887 1.00 76.25 347 SER A N 1
ATOM 2684 C CA . SER A 1 347 ? 21.559 -0.837 -31.030 1.00 76.25 347 SER A CA 1
ATOM 2685 C C . SER A 1 347 ? 20.351 -1.368 -31.807 1.00 76.25 347 SER A C 1
ATOM 2687 O O . SER A 1 347 ? 19.653 -2.250 -31.314 1.00 76.25 347 SER A O 1
ATOM 2689 N N . THR A 1 348 ? 20.127 -0.901 -33.039 1.00 76.56 348 THR A N 1
ATOM 2690 C CA . THR A 1 348 ? 19.099 -1.475 -33.923 1.00 76.56 348 THR A CA 1
ATOM 2691 C C . THR A 1 348 ? 19.475 -2.890 -34.363 1.00 76.56 348 THR A C 1
ATOM 2693 O O . THR A 1 348 ? 18.603 -3.745 -34.457 1.00 76.56 348 THR A O 1
ATOM 2696 N N . GLY A 1 349 ? 20.762 -3.156 -34.602 1.00 79.12 349 GLY A N 1
ATOM 2697 C CA . GLY A 1 349 ? 21.275 -4.485 -34.939 1.00 79.12 349 GLY A CA 1
ATOM 2698 C C . GLY A 1 349 ? 21.206 -5.494 -33.787 1.00 79.12 349 GLY A C 1
ATOM 2699 O O . GLY A 1 349 ? 21.106 -6.688 -34.055 1.00 79.12 349 GLY A O 1
ATOM 2700 N N . LEU A 1 350 ? 21.212 -5.030 -32.530 1.00 74.44 350 LEU A N 1
ATOM 2701 C CA . LEU A 1 350 ? 20.997 -5.869 -31.339 1.00 74.44 350 LEU A CA 1
ATOM 2702 C C . LEU A 1 350 ? 19.543 -6.337 -31.195 1.00 74.44 350 LEU A C 1
ATOM 2704 O O . LEU A 1 350 ? 19.281 -7.363 -30.569 1.00 74.44 350 LEU A O 1
ATOM 2708 N N . ALA A 1 351 ? 18.584 -5.598 -31.756 1.00 69.50 351 ALA A N 1
ATOM 2709 C CA . ALA A 1 351 ? 17.210 -6.062 -31.830 1.00 69.50 351 ALA A CA 1
ATOM 2710 C C . ALA A 1 351 ? 17.134 -7.167 -32.896 1.00 69.50 351 ALA A C 1
ATOM 2712 O O . ALA A 1 351 ? 17.059 -6.890 -34.092 1.00 69.50 351 ALA A O 1
ATOM 2713 N N . GLU A 1 352 ? 17.173 -8.431 -32.459 1.00 63.78 352 GLU A N 1
ATOM 2714 C CA . GLU A 1 352 ? 16.920 -9.594 -33.319 1.00 63.78 352 GLU A CA 1
ATOM 2715 C C . GLU A 1 352 ? 15.613 -9.424 -34.123 1.00 63.78 352 GLU A C 1
ATOM 2717 O O . GLU A 1 352 ? 14.776 -8.584 -33.798 1.00 63.78 352 GLU A O 1
ATOM 2722 N N . THR A 1 353 ? 15.359 -10.274 -35.129 1.00 61.94 353 THR A N 1
ATOM 2723 C CA . THR A 1 353 ? 14.129 -10.280 -35.964 1.00 61.94 353 THR A CA 1
ATOM 2724 C C . THR A 1 353 ? 12.797 -10.422 -35.194 1.00 61.94 353 THR A C 1
ATOM 2726 O O . THR A 1 353 ? 11.737 -10.557 -35.806 1.00 61.94 353 THR A O 1
ATOM 2729 N N . ALA A 1 354 ? 12.839 -10.453 -33.864 1.00 68.69 354 ALA A N 1
ATOM 2730 C CA . ALA A 1 354 ? 11.701 -10.484 -32.966 1.00 68.69 354 ALA A CA 1
ATOM 2731 C C . ALA A 1 354 ? 11.055 -9.093 -32.792 1.00 68.69 354 ALA A C 1
ATOM 2733 O O . ALA A 1 354 ? 11.623 -8.048 -33.105 1.00 68.69 354 ALA A O 1
ATOM 2734 N N . ALA A 1 355 ? 9.822 -9.078 -32.280 1.00 83.94 355 ALA A N 1
ATOM 2735 C CA . ALA A 1 355 ? 9.148 -7.835 -31.918 1.00 83.94 355 ALA A CA 1
ATOM 2736 C C . ALA A 1 355 ? 9.895 -7.122 -30.765 1.00 83.94 355 ALA A C 1
ATOM 2738 O O . ALA A 1 355 ? 10.422 -7.811 -29.889 1.00 83.94 355 ALA A O 1
ATOM 2739 N N . PRO A 1 356 ? 9.875 -5.774 -30.680 1.00 84.88 356 PRO A N 1
ATOM 2740 C CA . PRO A 1 356 ? 10.649 -5.017 -29.687 1.00 84.88 356 PRO A CA 1
ATOM 2741 C C . PRO A 1 356 ? 10.488 -5.491 -28.236 1.00 84.88 356 PRO A C 1
ATOM 2743 O O . PRO A 1 356 ? 11.464 -5.556 -27.492 1.00 84.88 356 PRO A O 1
ATOM 2746 N N . ALA A 1 357 ? 9.270 -5.867 -27.835 1.00 88.44 357 ALA A N 1
ATOM 2747 C CA . ALA A 1 357 ? 8.998 -6.363 -26.489 1.00 88.44 357 ALA A CA 1
ATOM 2748 C C . ALA A 1 357 ? 9.702 -7.703 -26.199 1.00 88.44 357 ALA A C 1
ATOM 2750 O O . ALA A 1 357 ? 10.223 -7.904 -25.102 1.00 88.44 357 ALA A O 1
ATOM 2751 N N . ALA A 1 358 ? 9.752 -8.605 -27.184 1.00 88.44 358 ALA A N 1
ATOM 2752 C CA . ALA A 1 358 ? 10.433 -9.890 -27.061 1.00 88.44 358 ALA A CA 1
ATOM 2753 C C . ALA A 1 358 ? 11.955 -9.709 -26.989 1.00 88.44 358 ALA A C 1
ATOM 2755 O O . ALA A 1 358 ? 12.591 -10.302 -26.121 1.00 88.44 358 ALA A O 1
ATOM 2756 N N . SER A 1 359 ? 12.524 -8.831 -27.823 1.00 88.00 359 SER A N 1
ATOM 2757 C CA . SER A 1 359 ? 13.955 -8.501 -27.773 1.00 88.00 359 SER A CA 1
ATOM 2758 C C . SER A 1 359 ? 14.347 -7.892 -26.421 1.00 88.00 359 SER A C 1
ATOM 2760 O O . SER A 1 359 ? 15.364 -8.265 -25.845 1.00 88.00 359 SER A O 1
ATOM 2762 N N . ALA A 1 360 ? 13.506 -7.016 -25.861 1.00 89.69 360 ALA A N 1
ATOM 2763 C CA . ALA A 1 360 ? 13.733 -6.449 -24.533 1.00 89.69 360 ALA A CA 1
ATOM 2764 C C . ALA A 1 360 ? 13.714 -7.510 -23.420 1.00 89.69 360 ALA A C 1
ATOM 2766 O O . ALA A 1 360 ? 14.516 -7.439 -22.492 1.00 89.69 360 ALA A O 1
ATOM 2767 N N . ARG A 1 361 ? 12.825 -8.508 -23.514 1.00 90.81 361 ARG A N 1
ATOM 2768 C CA . ARG A 1 361 ? 12.781 -9.625 -22.562 1.00 90.81 361 ARG A CA 1
ATOM 2769 C C . ARG A 1 361 ? 14.045 -10.474 -22.617 1.00 90.81 361 ARG A C 1
ATOM 2771 O O . ARG A 1 361 ? 14.640 -10.720 -21.576 1.00 90.81 361 ARG A O 1
ATOM 2778 N N . LEU A 1 362 ? 14.482 -10.847 -23.820 1.00 89.38 362 LEU A N 1
ATOM 2779 C CA . LEU A 1 362 ? 15.719 -11.609 -24.016 1.00 89.38 362 LEU A CA 1
ATOM 2780 C C . LEU A 1 362 ? 16.940 -10.870 -23.452 1.00 89.38 362 LEU A C 1
ATOM 2782 O O . LEU A 1 362 ? 17.774 -11.484 -22.796 1.00 89.38 362 LEU A O 1
ATOM 2786 N N . ALA A 1 363 ? 17.018 -9.551 -23.647 1.00 87.75 363 ALA A N 1
ATOM 2787 C CA . ALA A 1 363 ? 18.101 -8.739 -23.098 1.00 87.75 363 ALA A CA 1
ATOM 2788 C C . ALA A 1 363 ? 18.115 -8.727 -21.557 1.00 87.75 363 ALA A C 1
ATOM 2790 O O . ALA A 1 363 ? 19.182 -8.806 -20.952 1.00 87.75 363 ALA A O 1
ATOM 2791 N N . VAL A 1 364 ? 16.944 -8.656 -20.911 1.00 89.31 364 VAL A N 1
ATOM 2792 C CA . VAL A 1 364 ? 16.846 -8.747 -19.444 1.00 89.31 364 VAL A CA 1
ATOM 2793 C C . VAL A 1 364 ? 17.244 -10.134 -18.948 1.00 89.31 364 VAL A C 1
ATOM 2795 O O . VAL A 1 364 ? 18.005 -10.223 -17.988 1.00 89.31 364 VAL A O 1
ATOM 2798 N N . ASP A 1 365 ? 16.774 -11.196 -19.604 1.00 89.06 365 ASP A N 1
ATOM 2799 C CA . ASP A 1 365 ? 17.110 -12.575 -19.238 1.00 89.06 365 ASP A CA 1
ATOM 2800 C C . ASP A 1 365 ? 18.633 -12.804 -19.327 1.00 89.06 365 ASP A C 1
ATOM 2802 O O . ASP A 1 365 ? 19.239 -13.290 -18.371 1.00 89.06 365 ASP A O 1
ATOM 2806 N N . ALA A 1 366 ? 19.271 -12.347 -20.413 1.00 87.38 366 ALA A N 1
ATOM 2807 C CA . ALA A 1 366 ? 20.723 -12.410 -20.591 1.00 87.38 366 ALA A CA 1
ATOM 2808 C C . ALA A 1 366 ? 21.489 -11.604 -19.524 1.00 87.38 366 ALA A C 1
ATOM 2810 O O . ALA A 1 366 ? 22.496 -12.069 -18.993 1.00 87.38 366 ALA A O 1
ATOM 2811 N N . MET A 1 367 ? 20.999 -10.413 -19.161 1.00 86.25 367 MET A N 1
ATOM 2812 C CA . MET A 1 367 ? 21.595 -9.593 -18.100 1.00 86.25 367 MET A CA 1
ATOM 2813 C C . MET A 1 367 ? 21.515 -10.284 -16.729 1.00 86.25 367 MET A C 1
ATOM 2815 O O . MET A 1 367 ? 22.471 -10.247 -15.953 1.00 86.25 367 MET A O 1
ATOM 2819 N N . VAL A 1 368 ? 20.374 -10.898 -16.400 1.00 86.12 368 VAL A N 1
ATOM 2820 C CA . VAL A 1 368 ? 20.197 -11.634 -15.139 1.00 86.12 368 VAL A CA 1
ATOM 2821 C C . VAL A 1 368 ? 21.106 -12.863 -15.095 1.00 86.12 368 VAL A C 1
ATOM 2823 O O . VAL A 1 368 ? 21.709 -13.128 -14.054 1.00 86.12 368 VAL A O 1
ATOM 2826 N N . GLU A 1 369 ? 21.238 -13.580 -16.213 1.00 87.44 369 GLU A N 1
ATOM 2827 C CA . GLU A 1 369 ? 22.151 -14.717 -16.344 1.00 87.44 369 GLU A CA 1
ATOM 2828 C C . GLU A 1 369 ? 23.608 -14.290 -16.113 1.00 87.44 369 GLU A C 1
ATOM 2830 O O . GLU A 1 369 ? 24.249 -14.837 -15.214 1.00 87.44 369 GLU A O 1
ATOM 2835 N N . ALA A 1 370 ? 24.088 -13.253 -16.809 1.00 82.31 370 ALA A N 1
ATOM 2836 C CA . ALA A 1 370 ? 25.446 -12.721 -16.647 1.00 82.31 370 ALA A CA 1
ATOM 2837 C C . ALA A 1 370 ? 25.757 -12.350 -15.184 1.00 82.31 370 ALA A C 1
ATOM 2839 O O . ALA A 1 370 ? 26.709 -12.862 -14.588 1.00 82.31 370 ALA A O 1
ATOM 2840 N N . ARG A 1 371 ? 24.859 -11.589 -14.536 1.00 77.81 371 ARG A N 1
ATOM 2841 C CA . ARG A 1 371 ? 24.989 -11.225 -13.112 1.00 77.81 371 ARG A CA 1
ATOM 2842 C C . ARG A 1 371 ? 25.043 -12.437 -12.182 1.00 77.81 371 ARG A C 1
ATOM 2844 O O . ARG A 1 371 ? 25.695 -12.385 -11.142 1.00 77.81 371 ARG A O 1
ATOM 2851 N N . SER A 1 372 ? 24.334 -13.516 -12.513 1.00 78.81 372 SER A N 1
ATOM 2852 C CA . SER A 1 372 ? 24.343 -14.746 -11.711 1.00 78.81 372 SER A CA 1
ATOM 2853 C C . SER A 1 372 ? 25.637 -15.552 -11.870 1.00 78.81 372 SER A C 1
ATOM 2855 O O . SER A 1 372 ? 26.047 -16.243 -10.935 1.00 78.81 372 SER A O 1
ATOM 2857 N N . CYS A 1 373 ? 26.292 -15.429 -13.026 1.00 78.31 373 CYS A N 1
ATOM 2858 C CA . CYS A 1 373 ? 27.578 -16.046 -13.333 1.00 78.31 373 CYS A CA 1
ATOM 2859 C C . CYS A 1 373 ? 28.774 -15.253 -12.780 1.00 78.31 373 CYS A C 1
ATOM 2861 O O . CYS A 1 373 ? 29.858 -15.822 -12.654 1.00 78.31 373 CYS A O 1
ATOM 2863 N N . GLY A 1 374 ? 28.560 -14.001 -12.357 1.00 62.22 374 GLY A N 1
ATOM 2864 C CA . GLY A 1 374 ? 29.606 -13.116 -11.837 1.00 62.22 374 GLY A CA 1
ATOM 2865 C C . GLY A 1 374 ? 30.447 -12.455 -12.929 1.00 62.22 374 GLY A C 1
ATOM 2866 O O . GLY A 1 374 ? 31.560 -12.024 -12.625 1.00 62.22 374 GLY A O 1
ATOM 2867 N N . ASP A 1 375 ? 29.916 -12.421 -14.154 1.00 48.06 375 ASP A N 1
ATOM 2868 C CA . ASP A 1 375 ? 30.484 -11.730 -15.314 1.00 48.06 375 ASP A CA 1
ATOM 2869 C C . ASP A 1 375 ? 29.971 -10.288 -15.422 1.00 48.06 375 ASP A C 1
ATOM 2871 O O . ASP A 1 375 ? 28.784 -10.044 -15.076 1.00 48.06 375 ASP A O 1
#